Protein AF-A0A9D9M4B7-F1 (afdb_monomer_lite)

Structure (mmCIF, N/CA/C/O backbone):
data_AF-A0A9D9M4B7-F1
#
_entry.id   AF-A0A9D9M4B7-F1
#
loop_
_atom_site.group_PDB
_atom_site.id
_atom_site.type_symbol
_atom_site.label_atom_id
_atom_site.label_alt_id
_atom_site.label_comp_id
_atom_site.label_asym_id
_atom_site.label_entity_id
_atom_site.label_seq_id
_atom_site.pdbx_PDB_ins_code
_atom_site.Cartn_x
_atom_site.Cartn_y
_atom_site.Cartn_z
_atom_site.occupancy
_atom_site.B_iso_or_equiv
_atom_site.auth_seq_id
_atom_site.auth_comp_id
_atom_site.auth_asym_id
_atom_site.auth_atom_id
_atom_site.pdbx_PDB_model_num
ATOM 1 N N . MET A 1 1 ? 80.314 -48.291 1.495 1.00 39.66 1 MET A N 1
ATOM 2 C CA . MET A 1 1 ? 79.570 -47.171 0.878 1.00 39.66 1 MET A CA 1
ATOM 3 C C . MET A 1 1 ? 78.296 -46.961 1.686 1.00 39.66 1 MET A C 1
ATOM 5 O O . MET A 1 1 ? 77.569 -47.923 1.881 1.00 39.66 1 MET A O 1
ATOM 9 N N . LYS A 1 2 ? 78.125 -45.772 2.281 1.00 33.88 2 LYS A N 1
ATOM 10 C CA . LYS A 1 2 ? 77.078 -45.411 3.257 1.00 33.88 2 LYS A CA 1
ATOM 11 C C . LYS A 1 2 ? 76.066 -44.460 2.588 1.00 33.88 2 LYS A C 1
ATOM 13 O O . LYS A 1 2 ? 76.511 -43.494 1.987 1.00 33.88 2 LYS A O 1
ATOM 18 N N . ASN A 1 3 ? 74.765 -44.692 2.761 1.00 32.88 3 ASN A N 1
ATOM 19 C CA . ASN A 1 3 ? 73.650 -43.757 2.494 1.00 32.88 3 ASN A CA 1
ATOM 20 C C . ASN A 1 3 ? 72.768 -43.811 3.761 1.00 32.88 3 ASN A C 1
ATOM 22 O O . ASN A 1 3 ? 72.369 -44.907 4.139 1.00 32.88 3 ASN A O 1
ATOM 26 N N . GLN A 1 4 ? 72.641 -42.788 4.626 1.00 30.91 4 GLN A N 1
ATOM 27 C CA . GLN A 1 4 ? 71.904 -41.511 4.480 1.00 30.91 4 GLN A CA 1
ATOM 28 C C . GLN A 1 4 ? 70.526 -41.760 3.833 1.00 30.91 4 GLN A C 1
ATOM 30 O O . GLN A 1 4 ? 70.471 -42.282 2.731 1.00 30.91 4 GLN A O 1
ATOM 35 N N . TYR A 1 5 ? 69.383 -41.572 4.506 1.00 35.66 5 TYR A N 1
ATOM 36 C CA . TYR A 1 5 ? 68.856 -40.294 4.994 1.00 35.66 5 TYR A CA 1
ATOM 37 C C . TYR A 1 5 ? 68.003 -40.411 6.267 1.00 35.66 5 TYR A C 1
ATOM 39 O O . TYR A 1 5 ? 67.490 -41.464 6.634 1.00 35.66 5 TYR A O 1
ATOM 47 N N . ALA A 1 6 ? 67.925 -39.274 6.952 1.00 32.53 6 ALA A N 1
ATOM 48 C CA . ALA A 1 6 ? 67.627 -39.112 8.357 1.00 32.53 6 ALA A CA 1
ATOM 49 C C . ALA A 1 6 ? 66.143 -38.898 8.690 1.00 32.53 6 ALA A C 1
ATOM 51 O O . ALA A 1 6 ? 65.375 -38.294 7.946 1.00 32.53 6 ALA A O 1
ATOM 52 N N . TRP A 1 7 ? 65.823 -39.325 9.908 1.00 26.72 7 TRP A N 1
ATOM 53 C CA . TRP A 1 7 ? 64.663 -38.972 10.710 1.00 26.72 7 TRP A CA 1
ATOM 54 C C . TRP A 1 7 ? 64.605 -37.470 11.012 1.00 26.72 7 TRP A C 1
ATOM 56 O O . TRP A 1 7 ? 65.607 -36.892 11.437 1.00 26.72 7 TRP A O 1
ATOM 66 N N . ARG A 1 8 ? 63.416 -36.858 10.936 1.00 33.16 8 ARG A N 1
ATOM 67 C CA . ARG A 1 8 ? 63.127 -35.590 11.626 1.00 33.16 8 ARG A CA 1
ATOM 68 C C . ARG A 1 8 ? 61.745 -35.587 12.286 1.00 33.16 8 ARG A C 1
ATOM 70 O O . ARG A 1 8 ? 60.730 -35.301 11.672 1.00 33.16 8 ARG A O 1
ATOM 77 N N . SER A 1 9 ? 61.790 -35.945 13.569 1.00 32.12 9 SER A N 1
ATOM 78 C CA . SER A 1 9 ? 61.127 -35.337 14.731 1.00 32.12 9 SER A CA 1
ATOM 79 C C . SER A 1 9 ? 60.074 -34.245 14.483 1.00 32.12 9 SER A C 1
ATOM 81 O O . SER A 1 9 ? 60.386 -33.140 14.040 1.00 32.12 9 SER A O 1
ATOM 83 N N . ILE A 1 10 ? 58.856 -34.540 14.939 1.00 40.09 10 ILE A N 1
ATOM 84 C CA . ILE A 1 10 ? 57.819 -33.586 15.342 1.00 40.09 10 ILE A CA 1
ATOM 85 C C . ILE A 1 10 ? 58.121 -33.158 16.786 1.00 40.09 10 ILE A C 1
ATOM 87 O O . ILE A 1 10 ? 58.168 -34.034 17.650 1.00 40.09 10 ILE A O 1
ATOM 91 N N . LYS A 1 11 ? 58.288 -31.847 17.044 1.00 32.81 11 LYS A N 1
ATOM 92 C CA . LYS A 1 11 ? 57.875 -31.121 18.276 1.00 32.81 11 LYS A CA 1
ATOM 93 C C . LYS A 1 11 ? 58.422 -29.682 18.330 1.00 32.81 11 LYS A C 1
ATOM 95 O O . LYS A 1 11 ? 59.614 -29.473 18.143 1.00 32.81 11 LYS A O 1
ATOM 100 N N . GLY A 1 12 ? 57.554 -28.749 18.739 1.00 27.98 12 GLY A N 1
ATOM 101 C CA . GLY A 1 12 ? 57.919 -27.523 19.471 1.00 27.98 12 GLY A CA 1
ATOM 102 C C . GLY A 1 12 ? 57.759 -26.216 18.685 1.00 27.98 12 GLY A C 1
ATOM 103 O O . GLY A 1 12 ? 58.616 -25.872 17.889 1.00 27.98 12 GLY A O 1
ATOM 104 N N . LEU A 1 13 ? 56.608 -25.545 18.783 1.00 31.91 13 LEU A N 1
ATOM 105 C CA . LEU A 1 13 ? 56.379 -24.364 19.639 1.00 31.91 13 LEU A CA 1
ATOM 106 C C . LEU A 1 13 ? 57.280 -23.156 19.313 1.00 31.91 13 LEU A C 1
ATOM 108 O O . LEU A 1 13 ? 58.396 -23.075 19.804 1.00 31.91 13 LEU A O 1
ATOM 112 N N . HIS A 1 14 ? 56.731 -22.153 18.623 1.00 31.72 14 HIS A N 1
ATOM 113 C CA . HIS A 1 14 ? 56.989 -20.745 18.936 1.00 31.72 14 HIS A CA 1
ATOM 114 C C . HIS A 1 14 ? 55.717 -19.926 18.711 1.00 31.72 14 HIS A C 1
ATOM 116 O O . HIS A 1 14 ? 54.915 -20.180 17.819 1.00 31.72 14 HIS A O 1
ATOM 122 N N . ARG A 1 15 ? 55.519 -19.002 19.641 1.00 36.31 15 ARG A N 1
ATOM 123 C CA . ARG A 1 15 ? 54.335 -18.197 19.903 1.00 36.31 15 ARG A CA 1
ATOM 124 C C . ARG A 1 15 ? 54.068 -17.202 18.774 1.00 36.31 15 ARG A C 1
ATOM 126 O O . ARG A 1 15 ? 54.973 -16.455 18.426 1.00 36.31 15 ARG A O 1
ATOM 133 N N . VAL A 1 16 ? 52.807 -17.077 18.362 1.00 31.05 16 VAL A N 1
ATOM 134 C CA . VAL A 1 16 ? 52.219 -15.773 18.016 1.00 31.05 16 VAL A CA 1
ATOM 135 C C . VAL A 1 16 ? 50.853 -15.703 18.695 1.00 31.05 16 VAL A C 1
ATOM 137 O O . VAL A 1 16 ? 49.858 -16.246 18.228 1.00 31.05 16 VAL A O 1
ATOM 140 N N . ILE A 1 17 ? 50.852 -15.090 19.875 1.00 32.03 17 ILE A N 1
ATOM 141 C CA . ILE A 1 17 ? 49.670 -14.470 20.475 1.00 32.03 17 ILE A CA 1
ATOM 142 C C . ILE A 1 17 ? 49.498 -13.112 19.775 1.00 32.03 17 ILE A C 1
ATOM 144 O O . ILE A 1 17 ? 50.501 -12.494 19.430 1.00 32.03 17 ILE A O 1
ATOM 148 N N . LEU A 1 18 ? 48.243 -12.661 19.652 1.00 27.56 18 LEU A N 1
ATOM 149 C CA . LEU A 1 18 ? 47.750 -11.394 19.080 1.00 27.56 18 LEU A CA 1
ATOM 150 C C . LEU A 1 18 ? 47.480 -11.405 17.575 1.00 27.56 18 LEU A C 1
ATOM 152 O O . LEU A 1 18 ? 48.301 -10.980 16.771 1.00 27.56 18 LEU A O 1
ATOM 156 N N . SER A 1 19 ? 46.255 -11.797 17.225 1.00 29.61 19 SER A N 1
ATOM 157 C CA . SER A 1 19 ? 45.359 -10.989 16.382 1.00 29.61 19 SER A CA 1
ATOM 158 C C . SER A 1 19 ? 43.949 -11.588 16.430 1.00 29.61 19 SER A C 1
ATOM 160 O O . SER A 1 19 ? 43.406 -12.048 15.433 1.00 29.61 19 SER A O 1
ATOM 162 N N . LEU A 1 20 ? 43.335 -11.563 17.620 1.00 28.39 20 LEU A N 1
ATOM 163 C CA . LEU A 1 20 ? 41.889 -11.355 17.709 1.00 28.39 20 LEU A CA 1
ATOM 164 C C . LEU A 1 20 ? 41.671 -9.929 17.199 1.00 28.39 20 LEU A C 1
ATOM 166 O O . LEU A 1 20 ? 41.625 -8.976 17.975 1.00 28.39 20 LEU A O 1
ATOM 170 N N . ILE A 1 21 ? 41.663 -9.762 15.875 1.00 31.91 21 ILE A N 1
ATOM 171 C CA . ILE A 1 21 ? 41.103 -8.556 15.293 1.00 31.91 21 ILE A CA 1
ATOM 172 C C . ILE A 1 21 ? 39.636 -8.638 15.677 1.00 31.91 21 ILE A C 1
ATOM 174 O O . ILE A 1 21 ? 38.875 -9.460 15.170 1.00 31.91 21 ILE A O 1
ATOM 178 N N . VAL A 1 22 ? 39.286 -7.806 16.649 1.00 36.22 22 VAL A N 1
ATOM 179 C CA . VAL A 1 22 ? 37.960 -7.243 16.803 1.00 36.22 22 VAL A CA 1
ATOM 180 C C . VAL A 1 22 ? 37.599 -6.657 15.438 1.00 36.22 22 VAL A C 1
ATOM 182 O O . VAL A 1 22 ? 37.832 -5.489 15.166 1.00 36.22 22 VAL A O 1
ATOM 185 N N . ILE A 1 23 ? 37.063 -7.487 14.547 1.00 32.34 23 ILE A N 1
ATOM 186 C CA . ILE A 1 23 ? 36.152 -7.026 13.509 1.00 32.34 23 ILE A CA 1
ATOM 187 C C . ILE A 1 23 ? 34.766 -7.133 14.146 1.00 32.34 23 ILE A C 1
ATOM 189 O O . ILE A 1 23 ? 33.876 -7.823 13.667 1.00 32.34 23 ILE A O 1
ATOM 193 N N . ALA A 1 24 ? 34.582 -6.417 15.262 1.00 36.97 24 ALA A N 1
ATOM 194 C CA . ALA A 1 24 ? 33.371 -5.630 15.377 1.00 36.97 24 ALA A CA 1
ATOM 195 C C . ALA A 1 24 ? 33.505 -4.625 14.235 1.00 36.97 24 ALA A C 1
ATOM 197 O O . ALA A 1 24 ? 34.163 -3.594 14.369 1.00 36.97 24 ALA A O 1
ATOM 198 N N . SER A 1 25 ? 33.046 -5.040 13.054 1.00 37.66 25 SER A N 1
ATOM 199 C CA . SER A 1 25 ? 32.952 -4.185 11.889 1.00 37.66 25 SER A CA 1
ATOM 200 C C . SER A 1 25 ? 32.289 -2.911 12.371 1.00 37.66 25 SER A C 1
ATOM 202 O O . SER A 1 25 ? 31.154 -2.946 12.847 1.00 37.66 25 SER A O 1
ATOM 204 N N . ILE A 1 26 ? 33.041 -1.817 12.308 1.00 41.59 26 ILE A N 1
ATOM 205 C CA . ILE A 1 26 ? 32.514 -0.468 12.383 1.00 41.59 26 ILE A CA 1
ATOM 206 C C . ILE A 1 26 ? 31.525 -0.414 11.228 1.00 41.59 26 ILE A C 1
ATOM 208 O O . ILE A 1 26 ? 31.917 -0.188 10.086 1.00 41.59 26 ILE A O 1
ATOM 212 N N . LEU A 1 27 ? 30.266 -0.754 11.500 1.00 39.03 27 LEU A N 1
ATOM 213 C CA . LEU A 1 27 ? 29.197 -0.436 10.587 1.00 39.03 27 LEU A CA 1
ATOM 214 C C . LEU A 1 27 ? 29.181 1.091 10.579 1.00 39.03 27 LEU A C 1
ATOM 216 O O . LEU A 1 27 ? 29.015 1.705 11.637 1.00 39.03 27 LEU A O 1
ATOM 220 N N . PRO A 1 28 ? 29.470 1.724 9.440 1.00 37.38 28 PRO A N 1
ATOM 221 C CA . PRO A 1 28 ? 29.333 3.162 9.350 1.00 37.38 28 PRO A CA 1
ATOM 222 C C . PRO A 1 28 ? 27.884 3.532 9.680 1.00 37.38 28 PRO A C 1
ATOM 224 O O . PRO A 1 28 ? 26.965 2.765 9.410 1.00 37.38 28 PRO A O 1
ATOM 227 N N . SER A 1 29 ? 27.666 4.708 10.259 1.00 36.22 29 SER A N 1
ATOM 228 C CA . SER A 1 29 ? 26.346 5.181 10.706 1.00 36.22 29 SER A CA 1
ATOM 229 C C . SER A 1 29 ? 25.284 5.270 9.597 1.00 36.22 29 SER A C 1
ATOM 231 O O . SER A 1 29 ? 24.124 5.517 9.894 1.00 36.22 29 SER A O 1
ATOM 233 N N . TRP A 1 30 ? 25.674 5.076 8.333 1.00 38.31 30 TRP A N 1
ATOM 234 C CA . TRP A 1 30 ? 24.783 4.943 7.182 1.00 38.31 30 TRP A CA 1
ATOM 235 C C . TRP A 1 30 ? 24.323 3.508 6.907 1.00 38.31 30 TRP A C 1
ATOM 237 O O . TRP A 1 30 ? 23.502 3.318 6.015 1.00 38.31 30 TRP A O 1
ATOM 247 N N . ALA A 1 31 ? 24.777 2.498 7.665 1.00 36.88 31 ALA A N 1
ATOM 248 C CA . ALA A 1 31 ? 24.143 1.172 7.751 1.00 36.88 31 ALA A CA 1
ATOM 249 C C . ALA A 1 31 ? 22.798 1.281 8.503 1.00 36.88 31 ALA A C 1
ATOM 251 O O . ALA A 1 31 ? 22.497 0.537 9.436 1.00 36.88 31 ALA A O 1
ATOM 252 N N . GLN A 1 32 ? 22.050 2.310 8.118 1.00 40.88 32 GLN A N 1
ATOM 253 C CA . GLN A 1 32 ? 20.790 2.785 8.617 1.00 40.88 32 GLN A CA 1
ATOM 254 C C . GLN A 1 32 ? 19.793 1.667 8.363 1.00 40.88 32 GLN A C 1
ATOM 256 O O . GLN A 1 32 ? 19.466 1.371 7.218 1.00 40.88 32 GLN A O 1
ATOM 261 N N . THR A 1 33 ? 19.460 0.985 9.459 1.00 45.97 33 THR A N 1
ATOM 262 C CA . THR A 1 33 ? 18.301 0.114 9.670 1.00 45.97 33 THR A CA 1
ATOM 263 C C . THR A 1 33 ? 17.479 -0.101 8.406 1.00 45.97 33 THR A C 1
ATOM 265 O O . THR A 1 33 ? 16.608 0.707 8.089 1.00 45.97 33 THR A O 1
ATOM 268 N N . SER A 1 34 ? 17.764 -1.182 7.678 1.00 62.12 34 SER A N 1
ATOM 269 C CA . SER A 1 34 ? 16.888 -1.631 6.602 1.00 62.12 34 SER A CA 1
ATOM 270 C C . SER A 1 34 ? 15.489 -1.800 7.186 1.00 62.12 34 SER A C 1
ATOM 272 O O . SER A 1 34 ? 15.305 -2.588 8.118 1.00 62.12 34 SER A O 1
ATOM 274 N N . LEU A 1 35 ? 14.530 -1.024 6.682 1.00 72.31 35 LEU A N 1
ATOM 275 C CA . LEU A 1 35 ? 13.125 -1.172 7.029 1.00 72.31 35 LEU A CA 1
ATOM 276 C C . LEU A 1 35 ? 12.736 -2.652 6.853 1.00 72.31 35 LEU A C 1
ATOM 278 O O . LEU A 1 35 ? 13.138 -3.288 5.883 1.00 72.31 35 LEU A O 1
ATOM 282 N N . ASN A 1 36 ? 12.017 -3.221 7.817 1.00 82.12 36 ASN A N 1
ATOM 283 C CA . ASN A 1 36 ? 11.643 -4.637 7.823 1.00 82.12 36 ASN A CA 1
ATOM 284 C C . ASN A 1 36 ? 10.128 -4.764 7.635 1.00 82.12 36 ASN A C 1
ATOM 286 O O . ASN A 1 36 ? 9.372 -4.105 8.352 1.00 82.12 36 ASN A O 1
ATOM 290 N N . GLU A 1 37 ? 9.674 -5.627 6.720 1.00 85.25 37 GLU A N 1
ATOM 291 C CA . GLU A 1 37 ? 8.244 -5.868 6.467 1.00 85.25 37 GLU A CA 1
ATOM 292 C C . GLU A 1 37 ? 7.466 -6.240 7.735 1.00 85.25 37 GLU A C 1
ATOM 294 O O . GLU A 1 37 ? 6.344 -5.777 7.927 1.00 85.25 37 GLU A O 1
ATOM 299 N N . GLN A 1 38 ? 8.071 -6.993 8.658 1.00 86.25 38 GLN A N 1
ATOM 300 C CA . GLN A 1 38 ? 7.435 -7.337 9.930 1.00 86.25 38 GLN A CA 1
ATOM 301 C C . GLN A 1 38 ? 7.239 -6.112 10.834 1.00 86.25 38 GLN A C 1
ATOM 303 O O . GLN A 1 38 ? 6.235 -6.016 11.542 1.00 86.25 38 GLN A O 1
ATOM 308 N N . GLU A 1 39 ? 8.179 -5.166 10.837 1.00 88.56 39 GLU A N 1
ATOM 309 C CA . GLU A 1 39 ? 8.022 -3.921 11.595 1.00 88.56 39 GLU A CA 1
ATOM 310 C C . GLU A 1 39 ? 6.962 -3.019 10.968 1.00 88.56 39 GLU A C 1
ATOM 312 O O . GLU A 1 39 ? 6.143 -2.445 11.687 1.00 88.56 39 GLU A O 1
ATOM 317 N N . VAL A 1 40 ? 6.949 -2.932 9.637 1.00 94.75 40 VAL A N 1
ATOM 318 C CA . VAL A 1 40 ? 5.923 -2.218 8.867 1.00 94.75 40 VAL A CA 1
ATOM 319 C C . VAL A 1 40 ? 4.542 -2.799 9.169 1.00 94.75 40 VAL A C 1
ATOM 321 O O . VAL A 1 40 ? 3.641 -2.049 9.549 1.00 94.75 40 VAL A O 1
ATOM 324 N N . TYR A 1 41 ? 4.390 -4.125 9.115 1.00 95.50 41 TYR A N 1
ATOM 325 C CA . TYR A 1 41 ? 3.167 -4.826 9.509 1.00 95.50 41 TYR A CA 1
ATOM 326 C C . TYR A 1 41 ? 2.741 -4.469 10.937 1.00 95.50 41 TYR A C 1
ATOM 328 O O . TYR A 1 41 ? 1.604 -4.056 11.167 1.00 95.50 41 TYR A O 1
ATOM 336 N N . ASN A 1 42 ? 3.657 -4.580 11.905 1.00 95.25 42 ASN A N 1
ATOM 337 C CA . ASN A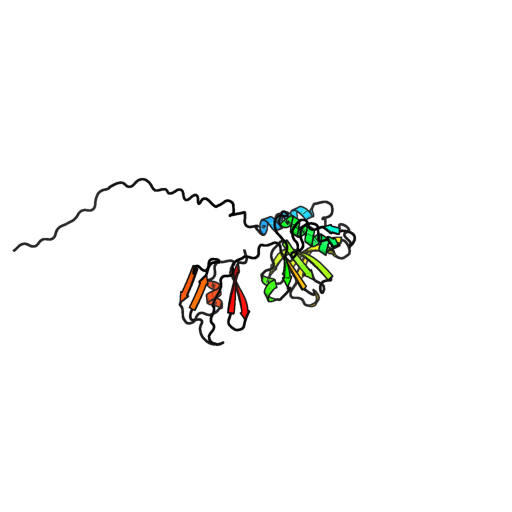 1 42 ? 3.355 -4.305 13.310 1.00 95.25 42 ASN A CA 1
ATOM 338 C C . ASN A 1 42 ? 2.874 -2.861 13.516 1.00 95.25 42 ASN A C 1
ATOM 340 O O . ASN A 1 42 ? 1.928 -2.635 14.275 1.00 95.25 42 ASN A O 1
ATOM 344 N N . ARG A 1 43 ? 3.482 -1.888 12.821 1.00 96.69 43 ARG A N 1
ATOM 345 C CA . ARG A 1 43 ? 3.017 -0.494 12.826 1.00 96.69 43 ARG A CA 1
ATOM 346 C C . ARG A 1 43 ? 1.606 -0.411 12.255 1.00 96.69 43 ARG A C 1
ATOM 348 O O . ARG A 1 43 ? 0.712 0.044 12.963 1.00 96.69 43 ARG A O 1
ATOM 355 N N . LEU A 1 44 ? 1.368 -0.921 11.048 1.00 98.06 44 LEU A N 1
ATOM 356 C CA . LEU A 1 44 ? 0.047 -0.894 10.407 1.00 98.06 44 LEU A CA 1
ATOM 357 C C . LEU A 1 44 ? -1.049 -1.493 11.299 1.00 98.06 44 LEU A C 1
ATOM 359 O O . LEU A 1 44 ? -2.077 -0.856 11.525 1.00 98.06 44 LEU A O 1
ATOM 363 N N . ILE A 1 45 ? -0.818 -2.676 11.872 1.00 97.69 45 ILE A N 1
ATOM 364 C CA . ILE A 1 45 ? -1.801 -3.341 12.736 1.00 97.69 45 ILE A CA 1
ATOM 365 C C . ILE A 1 45 ? -2.016 -2.594 14.053 1.00 97.69 45 ILE A C 1
ATOM 367 O O . ILE A 1 45 ? -3.142 -2.569 14.551 1.00 97.69 45 ILE A O 1
ATOM 371 N N . SER A 1 46 ? -1.001 -1.914 14.596 1.00 97.25 46 SER A N 1
ATOM 372 C CA . SER A 1 46 ? -1.180 -1.073 15.790 1.00 97.25 46 SER A CA 1
ATOM 373 C C . SER A 1 46 ? -2.156 0.091 15.566 1.00 97.25 46 SER A C 1
ATOM 375 O O . SER A 1 46 ? -2.762 0.586 16.518 1.00 97.25 46 SER A O 1
ATOM 377 N N . ARG A 1 47 ? -2.370 0.499 14.306 1.00 96.19 47 ARG A N 1
ATOM 378 C CA . ARG A 1 47 ? -3.358 1.521 13.946 1.00 96.19 47 ARG A CA 1
ATOM 379 C C . ARG A 1 47 ? -4.794 1.024 14.024 1.00 96.19 47 ARG A C 1
ATOM 381 O O . ARG A 1 47 ? -5.683 1.827 14.272 1.00 96.19 47 ARG A O 1
ATOM 388 N N . LYS A 1 48 ? -5.035 -0.284 13.907 1.00 95.69 48 LYS A N 1
ATOM 389 C CA . LYS A 1 48 ? -6.384 -0.878 13.933 1.00 95.69 48 LYS A CA 1
ATOM 390 C C . LYS A 1 48 ? -7.171 -0.554 15.209 1.00 95.69 48 LYS A C 1
ATOM 392 O O . LYS A 1 48 ? -8.398 -0.590 15.198 1.00 95.69 48 LYS A O 1
ATOM 397 N N . THR A 1 49 ? -6.479 -0.253 16.309 1.00 95.00 49 THR A N 1
ATOM 398 C CA . THR A 1 49 ? -7.082 0.107 17.602 1.00 95.00 49 THR A CA 1
ATOM 399 C C . THR A 1 49 ? -7.051 1.607 17.899 1.00 95.00 49 THR A C 1
ATOM 401 O O . THR A 1 49 ? -7.472 2.012 18.979 1.00 95.00 49 THR A O 1
ATOM 404 N N . GLN A 1 50 ? -6.527 2.432 16.992 1.00 97.19 50 GLN A N 1
ATOM 405 C CA . GLN A 1 50 ? -6.491 3.882 17.165 1.00 97.19 50 GLN A CA 1
ATOM 406 C C . GLN A 1 50 ? -7.831 4.497 16.756 1.00 97.19 50 GLN A C 1
ATOM 408 O O . GLN A 1 50 ? -8.467 4.066 15.792 1.00 97.19 50 GLN A O 1
ATOM 413 N N . GLU A 1 51 ? -8.259 5.519 17.495 1.00 95.94 51 GLU A N 1
ATOM 414 C CA . GLU A 1 51 ? -9.439 6.306 17.142 1.00 95.94 51 GLU A CA 1
ATOM 415 C C . GLU A 1 51 ? -9.294 6.865 15.719 1.00 95.94 51 GLU A C 1
ATOM 417 O O . GLU A 1 51 ? -8.220 7.319 15.326 1.00 95.94 51 GLU A O 1
ATOM 422 N N . GLY A 1 52 ? -10.363 6.778 14.927 1.00 95.44 52 GLY A N 1
ATOM 423 C CA . GLY A 1 52 ? -10.341 7.144 13.508 1.00 95.44 52 GLY A CA 1
ATOM 424 C C . GLY A 1 52 ? -9.987 5.994 12.556 1.00 95.44 52 GLY A C 1
ATOM 425 O O . GLY A 1 52 ? -10.279 6.089 11.369 1.00 95.44 52 GLY A O 1
ATOM 426 N N . TYR A 1 53 ? -9.412 4.894 13.055 1.00 97.94 53 TYR A N 1
ATOM 427 C CA . TYR A 1 53 ? -8.904 3.781 12.236 1.00 97.94 53 TYR A CA 1
ATOM 428 C C . TYR A 1 53 ? -9.544 2.431 12.557 1.00 97.94 53 TYR A C 1
ATOM 430 O O . TYR A 1 53 ? -9.221 1.428 11.920 1.00 97.94 53 TYR A O 1
ATOM 438 N N . THR A 1 54 ? -10.445 2.370 13.534 1.00 98.25 54 THR A N 1
ATOM 439 C CA . THR A 1 54 ? -11.141 1.126 13.871 1.00 98.25 54 THR A CA 1
ATOM 440 C C . THR A 1 54 ? -12.096 0.716 12.749 1.00 98.25 54 THR A C 1
ATOM 442 O O . THR A 1 54 ? -12.630 1.558 12.022 1.00 98.25 54 THR A O 1
ATOM 445 N N . GLU A 1 55 ? -12.320 -0.593 12.611 1.00 98.44 55 GLU A N 1
ATOM 446 C CA . GLU A 1 55 ? -13.282 -1.158 11.656 1.00 98.44 55 GLU A CA 1
ATOM 447 C C . GLU A 1 55 ? -14.641 -0.447 11.740 1.00 98.44 55 GLU A C 1
ATOM 449 O O . GLU A 1 55 ? -15.211 -0.286 12.821 1.00 98.44 55 GLU A O 1
ATOM 454 N N . GLY A 1 56 ? -15.174 -0.042 10.589 1.00 98.19 56 GLY A N 1
ATOM 455 C CA . GLY A 1 56 ? -16.474 0.610 10.487 1.00 98.19 56 GLY A CA 1
ATOM 456 C C . GLY A 1 56 ? -16.484 2.100 10.829 1.00 98.19 56 GLY A C 1
ATOM 457 O O . GLY A 1 56 ? -17.556 2.707 10.739 1.00 98.19 56 GLY A O 1
ATOM 458 N N . THR A 1 57 ? -15.338 2.702 11.173 1.00 98.50 57 THR A N 1
ATOM 459 C CA . THR A 1 57 ? -15.234 4.157 11.358 1.00 98.50 57 THR A CA 1
ATOM 460 C C . THR A 1 57 ? -15.703 4.875 10.090 1.00 98.50 57 THR A C 1
ATOM 462 O O . THR A 1 57 ? -15.212 4.532 9.011 1.00 98.50 57 THR A O 1
ATOM 465 N N . PRO A 1 58 ? -16.634 5.847 10.177 1.00 98.44 58 PRO A N 1
ATOM 466 C CA . PRO A 1 58 ? -17.041 6.646 9.028 1.00 98.44 58 PRO A CA 1
ATOM 467 C C . PRO A 1 58 ? -15.838 7.340 8.392 1.00 98.44 58 PRO A C 1
ATOM 469 O O . PRO A 1 58 ? -15.069 8.000 9.081 1.00 98.44 58 PRO A O 1
ATOM 472 N N . TRP A 1 59 ? -15.685 7.185 7.082 1.00 98.25 59 TRP A N 1
ATOM 473 C CA . TRP A 1 59 ? -14.583 7.765 6.330 1.00 98.25 59 TRP A CA 1
ATOM 474 C C . TRP A 1 59 ? -15.041 8.056 4.909 1.00 98.25 59 TRP A C 1
ATOM 476 O O . TRP A 1 59 ? -15.344 7.142 4.147 1.00 98.25 59 TRP A O 1
ATOM 486 N N . ASP A 1 60 ? -15.075 9.328 4.543 1.00 97.06 60 ASP A N 1
ATOM 487 C CA . ASP A 1 60 ? -15.553 9.808 3.248 1.00 97.06 60 ASP A CA 1
ATOM 488 C C . ASP A 1 60 ? -14.511 10.701 2.555 1.00 97.06 60 ASP A C 1
ATOM 490 O O . ASP A 1 60 ? -13.390 10.883 3.032 1.00 97.06 60 ASP A O 1
ATOM 494 N N . ASN A 1 61 ? -14.879 11.300 1.423 1.00 97.69 61 ASN A N 1
ATOM 495 C CA . ASN A 1 61 ? -13.990 12.185 0.666 1.00 97.69 61 ASN A CA 1
ATOM 496 C C . ASN A 1 61 ? -13.619 13.491 1.396 1.00 97.69 61 ASN A C 1
ATOM 498 O O . ASN A 1 61 ? -12.696 14.170 0.952 1.00 97.69 61 ASN A O 1
ATOM 502 N N . SER A 1 62 ? -14.304 13.857 2.488 1.00 97.19 62 SER A N 1
ATOM 503 C CA . SER A 1 62 ? -13.949 15.034 3.295 1.00 97.19 62 SER A CA 1
ATOM 504 C C . SER A 1 62 ? -12.758 14.781 4.224 1.00 97.19 62 SER A C 1
ATOM 506 O O . SER A 1 62 ? -12.158 15.728 4.733 1.00 97.19 62 SER A O 1
ATOM 508 N N . HIS A 1 63 ? -12.373 13.515 4.404 1.00 97.75 63 HIS A N 1
ATOM 509 C CA . HIS A 1 63 ? -11.180 13.133 5.145 1.00 97.75 63 HIS A CA 1
ATOM 510 C C . HIS A 1 63 ? -9.952 13.399 4.277 1.00 97.75 63 HIS A C 1
ATOM 512 O O . HIS A 1 63 ? -9.638 12.633 3.361 1.00 97.75 63 HIS A O 1
ATOM 518 N N . LEU A 1 64 ? -9.291 14.524 4.545 1.00 98.06 64 LEU A N 1
ATOM 519 C CA . LEU A 1 64 ? -8.122 14.981 3.806 1.00 98.06 64 LEU A CA 1
ATOM 520 C C . LEU A 1 64 ? -6.836 14.628 4.547 1.00 98.06 64 LEU A C 1
ATOM 522 O O . LEU A 1 64 ? -6.725 14.825 5.757 1.00 98.06 64 LEU A O 1
ATOM 526 N N . TYR A 1 65 ? -5.837 14.188 3.792 1.00 98.38 65 TYR A N 1
ATOM 527 C CA . TYR A 1 65 ? -4.484 13.980 4.276 1.00 98.38 65 TYR A CA 1
ATOM 528 C C . TYR A 1 65 ? -3.490 14.773 3.445 1.00 98.38 65 TYR A C 1
ATOM 530 O O . TYR A 1 65 ? -3.516 14.725 2.217 1.00 98.38 65 TYR A O 1
ATOM 538 N N . LYS A 1 66 ? -2.597 15.488 4.123 1.00 98.56 66 LYS A N 1
ATOM 539 C CA . LYS A 1 66 ? -1.531 16.265 3.500 1.00 98.56 66 LYS A CA 1
ATOM 540 C C . LYS A 1 66 ? -0.209 15.531 3.696 1.00 98.56 66 LYS A C 1
ATOM 542 O O . LYS A 1 66 ? 0.127 15.224 4.838 1.00 98.56 66 LYS A O 1
ATOM 547 N N . ASN A 1 67 ? 0.514 15.272 2.607 1.00 97.81 67 ASN A N 1
ATOM 548 C CA . ASN A 1 67 ? 1.750 14.491 2.647 1.00 97.81 67 ASN A CA 1
ATOM 549 C C . ASN A 1 67 ? 2.787 15.112 3.595 1.00 97.81 67 ASN A C 1
ATOM 551 O O . ASN A 1 67 ? 3.001 16.329 3.571 1.00 97.81 67 ASN A O 1
ATOM 555 N N . LYS A 1 68 ? 3.458 14.294 4.405 1.00 97.69 68 LYS A N 1
ATOM 556 C CA . LYS A 1 68 ? 4.556 14.726 5.292 1.00 97.69 68 LYS A CA 1
ATOM 557 C C . LYS A 1 68 ? 5.918 14.277 4.779 1.00 97.69 68 LYS A C 1
ATOM 559 O O . LYS A 1 68 ? 6.930 14.818 5.216 1.00 97.69 68 LYS A O 1
ATOM 564 N N . VAL A 1 69 ? 5.941 13.359 3.816 1.00 91.06 69 VAL A N 1
ATOM 565 C CA . VAL A 1 69 ? 7.136 12.974 3.054 1.00 91.06 69 VAL A CA 1
ATOM 566 C C . VAL A 1 69 ? 6.967 13.342 1.581 1.00 91.06 69 VAL A C 1
ATOM 568 O O . VAL A 1 69 ? 5.867 13.660 1.125 1.00 91.06 69 VAL A O 1
ATOM 571 N N . THR A 1 70 ? 8.058 13.323 0.814 1.00 88.50 70 THR A N 1
ATOM 572 C CA . THR A 1 70 ? 7.971 13.468 -0.645 1.00 88.50 70 THR A CA 1
ATOM 573 C C . THR A 1 70 ? 7.101 12.352 -1.221 1.00 88.50 70 THR A C 1
ATOM 575 O O . THR A 1 70 ? 7.339 11.181 -0.928 1.00 88.50 70 THR A O 1
ATOM 578 N N . PHE A 1 71 ? 6.120 12.714 -2.044 1.00 91.44 71 PHE A N 1
ATOM 579 C CA . PHE A 1 71 ? 5.196 11.781 -2.681 1.00 91.44 71 PHE A CA 1
ATOM 580 C C . PHE A 1 71 ? 5.278 11.952 -4.196 1.00 91.44 71 PHE A C 1
ATOM 582 O O . PHE A 1 71 ? 4.893 12.990 -4.722 1.00 91.44 71 PHE A O 1
ATOM 589 N N . ASP A 1 72 ? 5.825 10.957 -4.882 1.00 88.88 72 ASP A N 1
ATOM 590 C CA . ASP A 1 72 ? 6.031 10.932 -6.333 1.00 88.88 72 ASP A CA 1
ATOM 591 C C . ASP A 1 72 ? 6.735 12.192 -6.872 1.00 88.88 72 ASP A C 1
ATOM 593 O O . ASP A 1 72 ? 6.296 12.868 -7.797 1.00 88.88 72 ASP A O 1
ATOM 597 N N . GLY A 1 73 ? 7.821 12.583 -6.198 1.00 84.75 73 GLY A N 1
ATOM 598 C CA . GLY A 1 73 ? 8.574 13.801 -6.513 1.00 84.75 73 GLY A CA 1
ATOM 599 C C . GLY A 1 73 ? 7.926 15.106 -6.032 1.00 84.75 73 GLY A C 1
ATOM 600 O O . GLY A 1 73 ? 8.591 16.143 -6.040 1.00 84.75 73 GLY A O 1
ATOM 601 N N . ILE A 1 74 ? 6.681 15.079 -5.544 1.00 79.62 74 ILE A N 1
ATOM 602 C CA . ILE A 1 74 ? 6.023 16.245 -4.946 1.00 79.62 74 ILE A CA 1
ATOM 603 C C . ILE A 1 74 ? 6.543 16.434 -3.513 1.00 79.62 74 ILE A C 1
ATOM 605 O O . ILE A 1 74 ? 6.428 15.511 -2.700 1.00 79.62 74 ILE A O 1
ATOM 609 N N . PRO A 1 75 ? 7.099 17.608 -3.157 1.00 86.06 75 PRO A N 1
ATOM 610 C CA . PRO A 1 75 ? 7.654 17.831 -1.825 1.00 86.06 75 PRO A CA 1
ATOM 611 C C . PRO A 1 75 ? 6.629 17.659 -0.695 1.00 86.06 75 PRO A C 1
ATOM 613 O O . PRO A 1 75 ? 5.427 17.878 -0.877 1.00 86.06 75 PRO A O 1
ATOM 616 N N . ALA A 1 76 ? 7.122 17.317 0.498 1.00 90.56 76 ALA A N 1
ATOM 617 C CA . ALA A 1 76 ? 6.329 17.276 1.725 1.00 90.56 76 ALA A CA 1
ATOM 618 C C . ALA A 1 76 ? 5.521 18.571 1.914 1.00 90.56 76 ALA A C 1
ATOM 620 O O . ALA A 1 76 ? 6.059 19.678 1.834 1.00 90.56 76 ALA A O 1
ATOM 621 N N . GLY A 1 77 ? 4.223 18.439 2.172 1.00 94.75 77 GLY A N 1
ATOM 622 C CA . GLY A 1 77 ? 3.315 19.555 2.389 1.00 94.75 77 GLY A CA 1
ATOM 623 C C . GLY A 1 77 ? 2.781 20.231 1.119 1.00 94.75 77 GLY A C 1
ATOM 624 O O . GLY A 1 77 ? 2.173 21.301 1.233 1.00 94.75 77 GLY A O 1
ATOM 625 N N . TYR A 1 78 ? 2.967 19.643 -0.063 1.00 93.81 78 TYR A N 1
ATOM 626 C CA . TYR A 1 78 ? 2.470 20.188 -1.337 1.00 93.81 78 TYR A CA 1
ATOM 627 C C . TYR A 1 78 ? 1.453 19.288 -2.043 1.00 93.81 78 TYR A C 1
ATOM 629 O O . TYR A 1 78 ? 0.926 19.670 -3.086 1.00 93.81 78 TYR A O 1
ATOM 637 N N . TYR A 1 79 ? 1.128 18.135 -1.461 1.00 96.25 79 TYR A N 1
ATOM 638 C CA . TYR A 1 79 ? 0.156 17.199 -1.998 1.00 96.25 79 TYR A CA 1
ATOM 639 C C . TYR A 1 79 ? -0.902 16.840 -0.952 1.00 96.25 79 TYR A C 1
ATOM 641 O O . TYR A 1 79 ? -0.585 16.551 0.203 1.00 96.25 79 TYR A O 1
ATOM 649 N N . THR A 1 80 ? -2.170 16.865 -1.363 1.00 98.06 80 THR A N 1
ATOM 650 C CA . THR A 1 80 ? -3.309 16.537 -0.500 1.00 98.06 80 THR A CA 1
ATOM 651 C C . THR A 1 80 ? -4.151 15.457 -1.161 1.00 98.06 80 THR A C 1
ATOM 653 O O . THR A 1 80 ? -4.688 15.669 -2.247 1.00 98.06 80 THR A O 1
ATOM 656 N N . GLY A 1 81 ? -4.293 14.321 -0.484 1.00 96.56 81 GLY A N 1
ATOM 657 C CA . GLY A 1 81 ? -5.211 13.246 -0.841 1.00 96.56 81 GLY A CA 1
ATOM 658 C C . GLY A 1 81 ? -6.514 13.329 -0.049 1.00 96.56 81 GLY A C 1
ATOM 659 O O . GLY A 1 81 ? -6.519 13.792 1.088 1.00 96.56 81 GLY A O 1
ATOM 660 N N . GLY A 1 82 ? -7.617 12.859 -0.628 1.00 97.81 82 GLY A N 1
ATOM 661 C CA . GLY A 1 82 ? -8.909 12.721 0.055 1.00 97.81 82 GLY A CA 1
ATOM 662 C C . GLY A 1 82 ? -9.394 11.271 0.083 1.00 97.81 82 GLY A C 1
ATOM 663 O O . GLY A 1 82 ? -8.954 10.450 -0.728 1.00 97.81 82 GLY A O 1
ATOM 664 N N . GLY A 1 83 ? -10.297 10.945 1.009 1.00 98.31 83 GLY A N 1
ATOM 665 C CA . GLY A 1 83 ? -10.975 9.647 1.056 1.00 98.31 83 GLY A CA 1
ATOM 666 C C . GLY A 1 83 ? -10.008 8.466 1.154 1.00 98.31 83 GLY A C 1
ATOM 667 O O . GLY A 1 83 ? -9.107 8.462 1.994 1.00 98.31 83 GLY A O 1
ATOM 668 N N . CYS A 1 84 ? -10.190 7.464 0.289 1.00 98.38 84 CYS A N 1
ATOM 669 C CA . CYS A 1 84 ? -9.358 6.256 0.256 1.00 98.38 84 CYS A CA 1
ATOM 670 C C . CYS A 1 84 ? -7.887 6.559 -0.059 1.00 98.38 84 CYS A C 1
ATOM 672 O O . CYS A 1 84 ? -6.990 5.933 0.499 1.00 98.38 84 CYS A O 1
ATOM 674 N N . PHE A 1 85 ? -7.628 7.547 -0.918 1.00 98.31 85 PHE A N 1
ATOM 675 C CA . PHE A 1 85 ? -6.272 7.921 -1.300 1.00 98.31 85 PHE A CA 1
ATOM 676 C C . PHE A 1 85 ? -5.555 8.655 -0.158 1.00 98.31 85 PHE A C 1
ATOM 678 O O . PHE A 1 85 ? -4.410 8.339 0.152 1.00 98.31 85 PHE A O 1
ATOM 685 N N . GLY A 1 86 ? -6.254 9.557 0.541 1.00 98.38 86 GLY A N 1
ATOM 686 C CA . GLY A 1 86 ? -5.732 10.196 1.754 1.00 98.38 86 GLY A CA 1
ATOM 687 C C . GLY A 1 86 ? -5.436 9.191 2.875 1.00 98.38 86 GLY A C 1
ATOM 688 O O . GLY A 1 86 ? -4.380 9.264 3.498 1.00 98.38 86 GLY A O 1
ATOM 689 N N . PHE A 1 87 ? -6.321 8.208 3.082 1.00 98.69 87 PHE A N 1
ATOM 690 C CA . PHE A 1 87 ? -6.088 7.106 4.023 1.00 98.69 87 PHE A CA 1
ATOM 691 C C . PHE A 1 87 ? -4.836 6.297 3.666 1.00 98.69 87 PHE A C 1
ATOM 693 O O . PHE A 1 87 ? -4.005 6.039 4.533 1.00 98.69 87 PHE A O 1
ATOM 700 N N . MET A 1 88 ? -4.686 5.924 2.389 1.00 98.69 88 MET A N 1
ATOM 701 C CA . MET A 1 88 ? -3.519 5.190 1.897 1.00 98.69 88 MET A CA 1
ATOM 702 C C . MET A 1 88 ? -2.228 5.969 2.160 1.00 98.69 88 MET A C 1
ATOM 704 O O . MET A 1 88 ? -1.309 5.414 2.754 1.00 98.69 88 MET A O 1
ATOM 708 N N . MET A 1 89 ? -2.176 7.254 1.791 1.00 98.50 89 MET A N 1
ATOM 709 C CA . MET A 1 89 ? -1.006 8.103 2.045 1.00 98.50 89 MET A CA 1
ATOM 710 C C . MET A 1 89 ? -0.625 8.116 3.528 1.00 98.50 89 MET A C 1
ATOM 712 O O . MET A 1 89 ? 0.531 7.888 3.868 1.00 98.50 89 MET A O 1
ATOM 716 N N . ASP A 1 90 ? -1.594 8.336 4.415 1.00 98.56 90 ASP A N 1
ATOM 717 C CA . ASP A 1 90 ? -1.317 8.424 5.846 1.00 98.56 90 ASP A CA 1
ATOM 718 C C . ASP A 1 90 ? -0.842 7.101 6.452 1.00 98.56 90 ASP A C 1
ATOM 720 O O . ASP A 1 90 ? 0.110 7.065 7.230 1.00 98.56 90 ASP A O 1
ATOM 724 N N . MET A 1 91 ? -1.481 5.997 6.071 1.00 98.62 91 MET A N 1
ATOM 725 C CA . MET A 1 91 ? -1.083 4.657 6.495 1.00 98.62 91 MET A CA 1
ATOM 726 C C . MET A 1 91 ? 0.333 4.315 6.023 1.00 98.62 91 MET A C 1
ATOM 728 O O . MET A 1 91 ? 1.118 3.787 6.809 1.00 98.62 91 MET A O 1
ATOM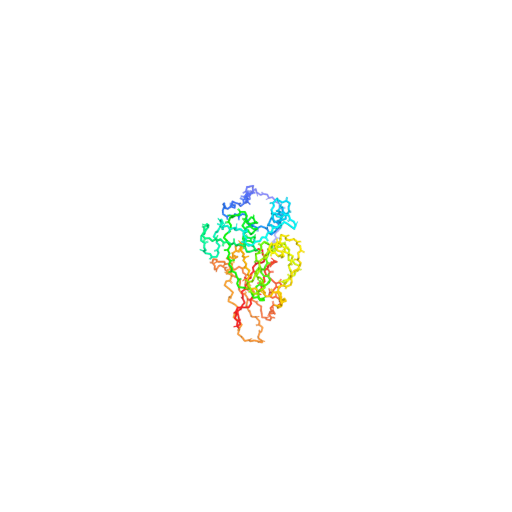 732 N N . MET A 1 92 ? 0.672 4.646 4.775 1.00 98.31 92 MET A N 1
ATOM 733 C CA . MET A 1 92 ? 2.003 4.424 4.206 1.00 98.31 92 MET A CA 1
ATOM 734 C C . MET A 1 92 ? 3.076 5.241 4.926 1.00 98.31 92 MET A C 1
ATOM 736 O O . MET A 1 92 ? 4.098 4.693 5.338 1.00 98.31 92 MET A O 1
ATOM 740 N N . GLU A 1 93 ? 2.840 6.540 5.117 1.00 98.00 93 GLU A N 1
ATOM 741 C CA . GLU A 1 93 ? 3.774 7.409 5.833 1.00 98.00 93 GLU A CA 1
ATOM 742 C C . GLU A 1 93 ? 3.943 6.974 7.295 1.00 98.00 93 GLU A C 1
ATOM 744 O O . GLU A 1 93 ? 5.056 6.948 7.813 1.00 98.00 93 GLU A O 1
ATOM 749 N N . TYR A 1 94 ? 2.864 6.549 7.957 1.00 98.06 94 TYR A N 1
ATOM 750 C CA . TYR A 1 94 ? 2.940 5.989 9.304 1.00 98.06 94 TYR A CA 1
ATOM 751 C C . TYR A 1 94 ? 3.767 4.696 9.356 1.00 98.06 94 TYR A C 1
ATOM 753 O O . TYR A 1 94 ? 4.585 4.512 10.261 1.00 98.06 94 TYR A O 1
ATOM 761 N N . ALA A 1 95 ? 3.586 3.803 8.382 1.00 96.75 95 ALA A N 1
ATOM 762 C CA . ALA A 1 95 ? 4.277 2.519 8.338 1.00 96.75 95 ALA A CA 1
ATOM 763 C C . ALA A 1 95 ? 5.789 2.663 8.090 1.00 96.75 95 ALA A C 1
ATOM 765 O O . ALA A 1 95 ? 6.583 1.897 8.649 1.00 96.75 95 ALA A O 1
ATOM 766 N N . SER A 1 96 ? 6.182 3.683 7.322 1.00 91.00 96 SER A N 1
ATOM 767 C CA . SER A 1 96 ? 7.577 4.038 7.044 1.00 91.00 96 SER A CA 1
ATOM 768 C C . SER A 1 96 ? 8.207 4.958 8.100 1.00 91.00 96 SER A C 1
ATOM 770 O O . SER A 1 96 ? 9.329 5.425 7.923 1.00 91.00 96 SER A O 1
ATOM 772 N N . ASN A 1 97 ? 7.504 5.230 9.206 1.00 91.69 97 ASN A N 1
ATOM 773 C CA . ASN A 1 97 ? 7.934 6.170 10.245 1.00 91.69 97 ASN A CA 1
ATOM 774 C C . ASN A 1 97 ? 8.160 7.607 9.734 1.00 91.69 97 ASN A C 1
ATOM 776 O O . ASN A 1 97 ? 8.907 8.369 10.340 1.00 91.69 97 ASN A O 1
ATOM 780 N N . TYR A 1 98 ? 7.497 7.994 8.641 1.00 93.06 98 TYR A N 1
ATOM 781 C CA . TYR A 1 98 ? 7.616 9.310 8.007 1.00 93.06 98 TYR A CA 1
ATOM 782 C C . TYR A 1 98 ? 9.041 9.638 7.524 1.00 93.06 98 TYR A C 1
ATOM 784 O O . TYR A 1 98 ? 9.396 10.808 7.387 1.00 93.06 98 TYR A O 1
ATOM 792 N N . GLU A 1 99 ? 9.867 8.621 7.269 1.00 85.44 99 GLU A N 1
ATOM 793 C CA . GLU A 1 99 ? 11.276 8.800 6.887 1.00 85.44 99 GLU A CA 1
ATOM 794 C C . GLU A 1 99 ? 11.530 8.584 5.391 1.00 85.44 99 GLU A C 1
ATOM 796 O O . GLU A 1 99 ? 12.498 9.114 4.844 1.00 85.44 99 GLU A O 1
ATOM 801 N N . TYR A 1 100 ? 10.662 7.828 4.716 1.00 86.31 100 TYR A N 1
ATOM 802 C CA . TYR A 1 100 ? 10.914 7.355 3.357 1.00 86.31 100 TYR A CA 1
ATOM 803 C C . TYR A 1 100 ? 10.004 8.053 2.343 1.00 86.31 100 TYR A C 1
ATOM 805 O O . TYR A 1 100 ? 8.793 8.128 2.568 1.00 86.31 100 TYR A O 1
ATOM 813 N N . PRO A 1 101 ? 10.554 8.539 1.214 1.00 86.88 101 PRO A N 1
ATOM 814 C CA . PRO A 1 101 ? 9.742 9.076 0.135 1.00 86.88 101 PRO A CA 1
ATOM 815 C C . PRO A 1 101 ? 8.891 7.968 -0.490 1.00 86.88 101 PRO A C 1
ATOM 817 O O . PRO A 1 101 ? 9.352 6.840 -0.665 1.00 86.88 101 PRO A O 1
ATOM 820 N N . ILE A 1 102 ? 7.664 8.310 -0.869 1.00 89.69 102 ILE A N 1
ATOM 821 C CA . ILE A 1 102 ? 6.759 7.416 -1.589 1.00 89.69 102 ILE A CA 1
ATOM 822 C C . ILE A 1 102 ? 6.897 7.697 -3.086 1.00 89.69 102 ILE A C 1
ATOM 824 O O . ILE A 1 102 ? 6.951 8.856 -3.490 1.00 89.69 102 ILE A O 1
ATOM 828 N N . ARG A 1 103 ? 6.934 6.654 -3.915 1.00 89.00 103 ARG A N 1
ATOM 829 C CA . ARG A 1 103 ? 6.925 6.744 -5.387 1.00 89.00 103 ARG A CA 1
ATOM 830 C C . ARG A 1 103 ? 5.812 5.892 -5.977 1.00 89.00 103 ARG A C 1
ATOM 832 O O . ARG A 1 103 ? 5.406 4.914 -5.347 1.00 89.00 103 ARG A O 1
ATOM 839 N N . ILE A 1 104 ? 5.358 6.238 -7.177 1.00 87.50 104 ILE A N 1
ATOM 840 C CA . ILE A 1 104 ? 4.370 5.447 -7.912 1.00 87.50 104 ILE A CA 1
ATOM 841 C C . ILE A 1 104 ? 5.079 4.577 -8.955 1.00 87.50 104 ILE A C 1
ATOM 843 O O . ILE A 1 104 ? 5.931 5.040 -9.708 1.00 87.50 104 ILE A O 1
ATOM 847 N N . ILE A 1 105 ? 4.709 3.302 -8.996 1.00 83.75 105 ILE A N 1
ATOM 848 C CA . ILE A 1 105 ? 5.137 2.313 -9.983 1.00 83.75 105 ILE A CA 1
ATOM 849 C C . ILE A 1 105 ? 3.900 1.872 -10.765 1.00 83.75 105 ILE A C 1
ATOM 851 O O . ILE A 1 105 ? 2.845 1.619 -10.184 1.00 83.75 105 ILE A O 1
ATOM 855 N N . GLU A 1 106 ? 4.025 1.764 -12.086 1.00 82.62 106 GLU A N 1
ATOM 856 C CA . GLU A 1 106 ? 2.945 1.286 -12.949 1.00 82.62 106 GLU A CA 1
ATOM 857 C C . GLU A 1 106 ? 2.484 -0.127 -12.554 1.00 82.62 106 GLU A C 1
ATOM 859 O O . GLU A 1 106 ? 3.291 -1.018 -12.278 1.00 82.62 106 GLU A O 1
ATOM 864 N N . GLY A 1 107 ? 1.171 -0.342 -12.521 1.00 77.81 107 GLY A N 1
ATOM 865 C CA . GLY A 1 107 ? 0.571 -1.620 -12.171 1.00 77.81 107 GLY A CA 1
ATOM 866 C C . GLY A 1 107 ? 0.567 -2.558 -13.366 1.00 77.81 107 GLY A C 1
ATOM 867 O O . GLY A 1 107 ? -0.384 -2.586 -14.139 1.00 77.81 107 GLY A O 1
ATOM 868 N N . THR A 1 108 ? 1.627 -3.345 -13.511 1.00 76.69 108 THR A N 1
ATOM 869 C CA . THR A 1 108 ? 1.729 -4.396 -14.530 1.00 76.69 108 THR A CA 1
ATOM 870 C C . THR A 1 108 ? 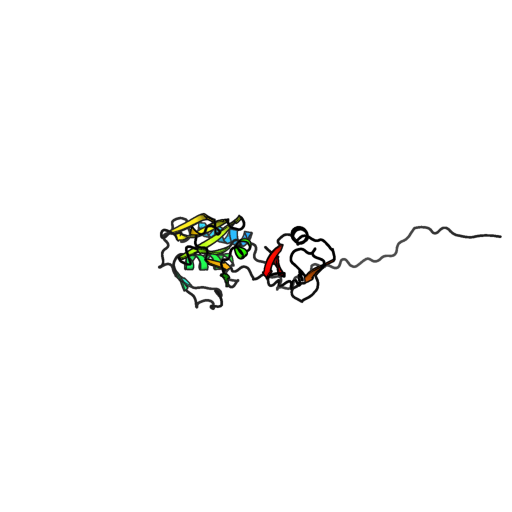1.749 -5.773 -13.870 1.00 76.69 108 THR A C 1
ATOM 872 O O . THR A 1 108 ? 2.102 -5.902 -12.696 1.00 76.69 108 THR A O 1
ATOM 875 N N . TYR A 1 109 ? 1.409 -6.824 -14.624 1.00 70.44 109 TYR A N 1
ATOM 876 C CA . TYR A 1 109 ? 1.538 -8.206 -14.141 1.00 70.44 109 TYR A CA 1
ATOM 877 C C . TYR A 1 109 ? 2.963 -8.534 -13.680 1.00 70.44 109 TYR A C 1
ATOM 879 O O . TYR A 1 109 ? 3.136 -9.240 -12.689 1.00 70.44 109 TYR A O 1
ATOM 887 N N . ASP A 1 110 ? 3.970 -7.973 -14.352 1.00 69.25 110 ASP A N 1
ATOM 888 C CA . ASP A 1 110 ? 5.382 -8.161 -14.009 1.00 69.25 110 ASP A CA 1
ATOM 889 C C . ASP A 1 110 ? 5.771 -7.464 -12.695 1.00 69.25 110 ASP A C 1
ATOM 891 O O . ASP A 1 110 ? 6.739 -7.866 -12.051 1.00 69.25 110 ASP A O 1
ATOM 895 N N . ASN A 1 111 ? 4.996 -6.463 -12.261 1.00 69.00 111 ASN A N 1
ATOM 896 C CA . ASN A 1 111 ? 5.211 -5.741 -11.008 1.00 69.00 111 ASN A CA 1
ATOM 897 C C . ASN A 1 111 ? 4.423 -6.332 -9.824 1.00 69.00 111 ASN A C 1
ATOM 899 O O . ASN A 1 111 ? 4.714 -6.007 -8.677 1.00 69.00 111 ASN A O 1
ATOM 903 N N . LEU A 1 112 ? 3.470 -7.242 -10.043 1.00 71.62 112 LEU A N 1
ATOM 904 C CA . LEU A 1 112 ? 2.746 -7.901 -8.946 1.00 71.62 112 LEU A CA 1
ATOM 905 C C . LEU A 1 112 ? 3.673 -8.637 -7.949 1.00 71.62 112 LEU A C 1
ATOM 907 O O . LEU A 1 112 ? 3.493 -8.475 -6.738 1.00 71.62 112 LEU A O 1
ATOM 911 N N . PRO A 1 113 ? 4.727 -9.360 -8.388 1.00 73.25 113 PRO A N 1
ATOM 912 C CA . PRO A 1 113 ? 5.660 -10.003 -7.466 1.00 73.25 113 PRO A CA 1
ATOM 913 C C . PRO A 1 113 ? 6.418 -9.029 -6.558 1.00 73.25 113 PRO A C 1
ATOM 915 O O . PRO A 1 113 ? 6.856 -9.452 -5.487 1.00 73.25 113 PRO A O 1
ATOM 918 N N . VAL A 1 114 ? 6.560 -7.754 -6.948 1.00 74.50 114 VAL A N 1
ATOM 919 C CA . VAL A 1 114 ? 7.347 -6.757 -6.199 1.00 74.50 114 VAL A CA 1
ATOM 920 C C . VAL A 1 114 ? 6.558 -6.072 -5.087 1.00 74.50 114 VAL A C 1
ATOM 922 O O . VAL A 1 114 ? 7.160 -5.346 -4.303 1.00 74.50 114 VAL A O 1
ATOM 925 N N . ILE A 1 115 ? 5.246 -6.320 -5.002 1.00 84.12 115 ILE A N 1
ATOM 926 C CA . ILE A 1 115 ? 4.387 -5.819 -3.927 1.00 84.12 115 ILE A CA 1
ATOM 927 C C . ILE A 1 115 ? 4.857 -6.364 -2.582 1.00 84.12 115 ILE A C 1
ATOM 929 O O . ILE A 1 115 ? 5.093 -7.568 -2.428 1.00 84.12 115 ILE A O 1
ATOM 933 N N . ARG A 1 116 ? 4.926 -5.468 -1.602 1.00 89.19 116 ARG A N 1
ATOM 934 C CA . ARG A 1 116 ? 5.354 -5.733 -0.230 1.00 89.19 116 ARG A CA 1
ATOM 935 C C . ARG A 1 116 ? 4.333 -5.221 0.774 1.00 89.19 116 ARG A C 1
ATOM 937 O O . ARG A 1 116 ? 3.457 -4.412 0.456 1.00 89.19 116 ARG A O 1
ATOM 944 N N . VAL A 1 117 ? 4.460 -5.671 2.021 1.00 95.44 117 VAL A N 1
ATOM 945 C CA . VAL A 1 117 ? 3.658 -5.124 3.122 1.00 95.44 117 VAL A CA 1
ATOM 946 C C . VAL A 1 117 ? 3.843 -3.604 3.207 1.00 95.44 117 VAL A C 1
ATOM 948 O O . VAL A 1 117 ? 4.952 -3.087 3.104 1.00 95.44 117 VAL A O 1
ATOM 951 N N . GLY A 1 118 ? 2.743 -2.879 3.396 1.00 97.31 118 GLY A N 1
ATOM 952 C CA . GLY A 1 118 ? 2.704 -1.422 3.476 1.00 97.31 118 GLY A CA 1
ATOM 953 C C . GLY A 1 118 ? 2.637 -0.691 2.140 1.00 97.31 118 GLY A C 1
ATOM 954 O O . GLY A 1 118 ? 2.398 0.515 2.160 1.00 97.31 118 GLY A O 1
ATOM 955 N N . ASP A 1 119 ? 2.766 -1.375 1.001 1.00 97.38 119 ASP A N 1
ATOM 956 C CA . ASP A 1 119 ? 2.518 -0.738 -0.291 1.00 97.38 119 ASP A CA 1
ATOM 957 C C . ASP A 1 119 ? 1.061 -0.287 -0.418 1.00 97.38 119 ASP A C 1
ATOM 959 O O . ASP A 1 119 ? 0.124 -0.963 0.020 1.00 97.38 119 ASP A O 1
ATOM 963 N N . GLY A 1 120 ? 0.875 0.867 -1.049 1.00 98.06 120 GLY A N 1
ATOM 964 C CA . GLY A 1 120 ? -0.418 1.330 -1.518 1.00 98.06 120 GLY A CA 1
ATOM 965 C C . GLY A 1 120 ? -0.729 0.717 -2.877 1.00 98.06 120 GLY A C 1
ATOM 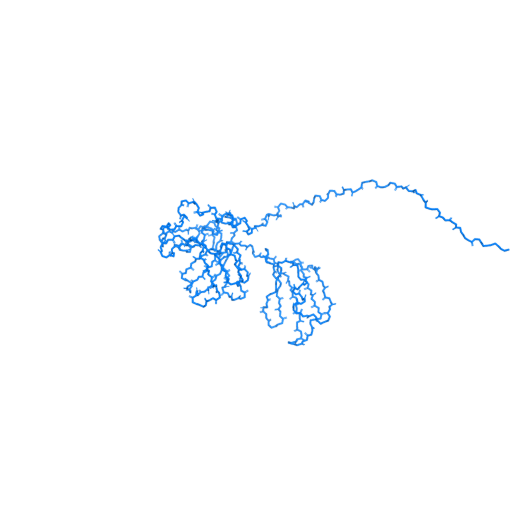966 O O . GLY A 1 120 ? 0.136 0.649 -3.744 1.00 98.06 120 GLY A O 1
ATOM 967 N N . VAL A 1 121 ? -1.966 0.293 -3.096 1.00 97.44 121 VAL A N 1
ATOM 968 C CA . VAL A 1 121 ? -2.409 -0.254 -4.383 1.00 97.44 121 VAL A CA 1
ATOM 969 C C . VAL A 1 121 ? -3.617 0.521 -4.879 1.00 97.44 121 VAL A C 1
ATOM 971 O O . VAL A 1 121 ? -4.576 0.741 -4.133 1.00 97.44 121 VAL A O 1
ATOM 974 N N . ARG A 1 122 ? -3.573 0.925 -6.151 1.00 97.31 122 ARG A N 1
ATOM 975 C CA . ARG A 1 122 ? -4.666 1.610 -6.843 1.00 97.31 122 ARG A CA 1
ATOM 976 C C . ARG A 1 122 ? -5.470 0.626 -7.691 1.00 97.31 122 ARG A C 1
ATOM 978 O O . ARG A 1 122 ? -4.912 -0.117 -8.498 1.00 97.31 122 ARG A O 1
ATOM 985 N N . LEU A 1 123 ? -6.783 0.636 -7.489 1.00 95.56 123 LEU A N 1
ATOM 986 C CA . LEU A 1 123 ? -7.772 -0.306 -8.014 1.00 95.56 123 LEU A CA 1
ATOM 987 C C . LEU A 1 123 ? -8.947 0.439 -8.664 1.00 95.56 123 LEU A C 1
ATOM 989 O O . LEU A 1 123 ? -9.051 1.666 -8.580 1.00 95.56 123 LEU A O 1
ATOM 993 N N . ASN A 1 124 ? -9.879 -0.322 -9.238 1.00 95.50 124 ASN A N 1
ATOM 994 C CA . ASN A 1 124 ? -11.110 0.154 -9.868 1.00 95.50 124 ASN A CA 1
ATOM 995 C C . ASN A 1 124 ? -10.849 1.169 -10.991 1.00 95.50 124 ASN A C 1
ATOM 997 O O . ASN A 1 124 ? -11.571 2.159 -11.092 1.00 95.50 124 ASN A O 1
ATOM 1001 N N . ASN A 1 125 ? -9.819 0.928 -11.811 1.00 93.00 125 ASN A N 1
ATOM 1002 C CA . ASN A 1 125 ? -9.391 1.815 -12.898 1.00 93.00 125 ASN A CA 1
ATOM 1003 C C . ASN A 1 125 ? -9.108 3.234 -12.383 1.00 93.00 125 ASN A C 1
ATOM 1005 O O . ASN A 1 125 ? -9.752 4.196 -12.796 1.00 93.00 125 ASN A O 1
ATOM 1009 N N . ASP A 1 126 ? -8.168 3.334 -11.442 1.00 92.50 126 ASP A N 1
ATOM 1010 C CA . ASP A 1 126 ? -7.807 4.573 -10.746 1.00 92.50 126 ASP A CA 1
ATOM 1011 C C . ASP A 1 126 ? -8.913 5.174 -9.852 1.00 92.50 126 ASP A C 1
ATOM 1013 O O . ASP A 1 126 ? -8.939 6.374 -9.582 1.00 92.50 126 ASP A O 1
ATOM 1017 N N . GLY A 1 127 ? -9.841 4.352 -9.355 1.00 95.31 127 GLY A N 1
ATOM 1018 C CA . GLY A 1 127 ? -10.977 4.795 -8.539 1.00 95.31 127 GLY A CA 1
ATOM 1019 C C . GLY A 1 127 ? -10.807 4.615 -7.028 1.00 95.31 127 GLY A C 1
ATOM 1020 O O . GLY A 1 127 ? -11.414 5.352 -6.250 1.00 95.31 127 GLY A O 1
ATOM 1021 N N . HIS A 1 128 ? -9.998 3.649 -6.583 1.00 97.94 128 HIS A N 1
ATOM 1022 C CA . HIS A 1 128 ? -9.912 3.267 -5.168 1.00 97.94 128 HIS A CA 1
ATOM 1023 C C . HIS A 1 128 ? -8.490 2.923 -4.736 1.00 97.94 128 HIS A C 1
ATOM 1025 O O . HIS A 1 128 ? -7.725 2.383 -5.525 1.00 97.94 128 HIS A O 1
ATOM 1031 N N . SER A 1 129 ? -8.143 3.220 -3.484 1.00 98.44 129 SER A N 1
ATOM 1032 C CA . SER A 1 129 ? -6.820 2.939 -2.916 1.00 98.44 129 SER A CA 1
ATOM 1033 C C . SER A 1 129 ? -6.921 2.095 -1.657 1.00 98.44 129 SER A C 1
ATOM 1035 O O . SER A 1 129 ? -7.794 2.318 -0.818 1.00 98.44 129 SER A O 1
ATOM 1037 N N . VAL A 1 130 ? -5.989 1.159 -1.523 1.00 98.69 130 VAL A N 1
ATOM 1038 C CA . VAL A 1 130 ? -5.867 0.241 -0.386 1.00 98.69 130 VAL A CA 1
ATOM 1039 C C . VAL A 1 130 ? -4.402 0.137 0.042 1.00 98.69 130 VAL A C 1
ATOM 1041 O O . VAL A 1 130 ? -3.518 0.511 -0.725 1.00 98.69 130 VAL A O 1
ATOM 1044 N N . VAL A 1 131 ? -4.136 -0.370 1.245 1.00 98.75 131 VAL A N 1
ATOM 1045 C CA . VAL A 1 131 ? -2.781 -0.620 1.766 1.00 98.75 131 VAL A CA 1
ATOM 1046 C C . VAL A 1 131 ? -2.611 -2.100 2.065 1.00 98.75 131 VAL A C 1
ATOM 1048 O O . VAL A 1 131 ? -3.441 -2.691 2.755 1.00 98.75 131 VAL A O 1
ATOM 1051 N N . VAL A 1 132 ? -1.533 -2.698 1.568 1.00 98.50 132 VAL A N 1
ATOM 1052 C CA . VAL A 1 132 ? -1.229 -4.121 1.739 1.00 98.50 132 VAL A CA 1
ATOM 1053 C C . VAL A 1 132 ? -0.823 -4.406 3.185 1.00 98.50 132 VAL A C 1
ATOM 1055 O O . VAL A 1 132 ? 0.124 -3.824 3.708 1.00 98.50 132 VAL A O 1
ATOM 1058 N N . LEU A 1 133 ? -1.534 -5.322 3.835 1.00 98.12 133 LEU A N 1
ATOM 1059 C CA . LEU A 1 133 ? -1.205 -5.850 5.160 1.00 98.12 133 LEU A CA 1
ATOM 1060 C C . LEU A 1 133 ? -0.428 -7.156 5.053 1.00 98.12 133 LEU A C 1
ATOM 1062 O O . LEU A 1 133 ? 0.517 -7.365 5.801 1.00 98.12 133 LEU A O 1
ATOM 1066 N N . GLU A 1 134 ? -0.826 -8.031 4.132 1.00 93.75 134 GLU A N 1
ATOM 1067 C CA . GLU A 1 134 ? -0.205 -9.341 3.948 1.00 93.75 134 GLU A CA 1
ATOM 1068 C C . GLU A 1 134 ? -0.209 -9.725 2.469 1.00 93.75 134 GLU A C 1
ATOM 1070 O O . GLU A 1 134 ? -1.147 -9.409 1.733 1.00 93.75 134 GLU A O 1
ATOM 1075 N N . LYS A 1 135 ? 0.821 -10.461 2.048 1.00 89.56 135 LYS A N 1
ATOM 1076 C CA . LYS A 1 135 ? 0.911 -11.068 0.720 1.00 89.56 135 LYS A CA 1
ATOM 1077 C C . LYS A 1 135 ? 0.640 -12.570 0.835 1.00 89.56 135 LYS A C 1
ATOM 1079 O O . LYS A 1 135 ? 1.425 -13.295 1.439 1.00 89.56 135 LYS A O 1
ATOM 1084 N N . ILE A 1 136 ? -0.464 -13.038 0.251 1.00 86.81 136 ILE A N 1
ATOM 1085 C CA . ILE A 1 136 ? -0.841 -14.465 0.227 1.00 86.81 136 ILE A CA 1
ATOM 1086 C C . ILE A 1 136 ? -0.137 -15.180 -0.933 1.00 86.81 136 ILE A C 1
ATOM 1088 O O . ILE A 1 136 ? 0.288 -16.327 -0.814 1.00 86.81 136 ILE A O 1
ATOM 1092 N N . SER A 1 137 ? -0.031 -14.504 -2.077 1.00 83.38 137 SER A N 1
ATOM 1093 C CA . SER A 1 137 ? 0.689 -14.964 -3.269 1.00 83.38 137 SER A CA 1
ATOM 1094 C C . SER A 1 137 ? 1.134 -13.758 -4.095 1.00 83.38 137 SER A C 1
ATOM 1096 O O . SER A 1 137 ? 0.859 -12.624 -3.713 1.00 83.38 137 SER A O 1
ATOM 1098 N N . ASP A 1 138 ? 1.776 -13.973 -5.244 1.00 80.38 138 ASP A N 1
ATOM 1099 C CA . ASP A 1 138 ? 2.226 -12.868 -6.103 1.00 80.38 138 ASP A CA 1
ATOM 1100 C C . ASP A 1 138 ? 1.116 -11.916 -6.544 1.00 80.38 138 ASP A C 1
ATOM 1102 O O . ASP A 1 138 ? 1.393 -10.751 -6.769 1.00 80.38 138 ASP A O 1
ATOM 1106 N N . HIS A 1 139 ? -0.133 -12.373 -6.614 1.00 82.69 139 HIS A N 1
ATOM 1107 C CA . HIS A 1 139 ? -1.269 -11.569 -7.069 1.00 82.69 139 HIS A CA 1
ATOM 1108 C C . HIS A 1 139 ? -2.374 -11.427 -6.017 1.00 82.69 139 HIS A C 1
ATOM 1110 O O . HIS A 1 139 ? -3.352 -10.735 -6.273 1.00 82.69 139 HIS A O 1
ATOM 1116 N N . LYS A 1 140 ? -2.252 -12.054 -4.838 1.00 92.25 140 LYS A N 1
ATOM 1117 C CA . LYS A 1 140 ? -3.288 -12.005 -3.791 1.00 92.25 140 LYS A CA 1
ATOM 1118 C C . LYS A 1 140 ? -2.772 -11.370 -2.518 1.00 92.25 140 LYS A C 1
ATOM 1120 O O . LYS A 1 140 ? -1.766 -11.823 -1.970 1.00 92.25 140 LYS A O 1
ATOM 1125 N N . VAL A 1 141 ? -3.502 -10.375 -2.028 1.00 97.12 141 VAL A N 1
ATOM 1126 C CA . VAL A 1 141 ? -3.131 -9.574 -0.857 1.00 97.12 141 VAL A CA 1
ATOM 1127 C C . VAL A 1 141 ? -4.295 -9.427 0.116 1.00 97.12 141 VAL A C 1
ATOM 1129 O O . VAL A 1 141 ? -5.453 -9.391 -0.297 1.00 97.12 141 VAL A O 1
ATOM 1132 N N . ILE A 1 142 ? -3.981 -9.302 1.403 1.00 98.38 142 ILE A N 1
ATOM 1133 C CA . ILE A 1 142 ? -4.900 -8.809 2.434 1.00 98.38 142 ILE A CA 1
ATOM 1134 C C . ILE A 1 142 ? -4.648 -7.319 2.622 1.00 98.38 142 ILE A C 1
ATOM 1136 O O . ILE A 1 142 ? -3.489 -6.909 2.691 1.00 98.38 142 ILE A O 1
ATOM 1140 N N . VAL A 1 143 ? -5.705 -6.511 2.733 1.00 98.69 143 VAL A N 1
ATOM 1141 C CA . VAL A 1 143 ? -5.569 -5.048 2.775 1.00 98.69 143 VAL A CA 1
ATOM 1142 C C . VAL A 1 143 ? -6.276 -4.372 3.950 1.00 98.69 143 VAL A C 1
ATOM 1144 O O . VAL A 1 143 ? -7.239 -4.893 4.518 1.00 98.69 143 VAL A O 1
ATOM 1147 N N . ALA A 1 144 ? -5.797 -3.174 4.280 1.00 98.69 144 ALA A N 1
ATOM 1148 C CA . ALA A 1 144 ? -6.542 -2.135 4.976 1.00 98.69 144 ALA A CA 1
ATOM 1149 C C . ALA A 1 144 ? -7.013 -1.095 3.957 1.00 98.69 144 ALA A C 1
ATOM 1151 O O . ALA A 1 144 ? -6.298 -0.764 3.010 1.00 98.69 144 ALA A O 1
ATOM 1152 N N . GLU A 1 145 ? -8.199 -0.545 4.156 1.00 98.56 145 GLU A N 1
ATOM 1153 C CA . GLU A 1 145 ? -8.766 0.456 3.261 1.00 98.56 145 GLU A CA 1
ATOM 1154 C C . GLU A 1 145 ? -9.731 1.375 4.004 1.00 98.56 145 GLU A C 1
ATOM 1156 O O . GLU A 1 145 ? -10.194 1.068 5.101 1.00 98.56 145 GLU A O 1
ATOM 1161 N N . ALA A 1 146 ? -10.062 2.504 3.391 1.00 98.38 146 ALA A N 1
ATOM 1162 C CA . ALA A 1 146 ? -11.118 3.377 3.878 1.00 98.38 146 ALA A CA 1
ATOM 1163 C C . ALA A 1 146 ? -11.909 3.962 2.719 1.00 98.38 146 ALA A C 1
ATOM 1165 O O . ALA A 1 146 ? -11.522 3.812 1.562 1.00 98.38 146 ALA A O 1
ATOM 1166 N N . ASN A 1 147 ? -13.031 4.616 3.020 1.00 97.94 147 ASN A N 1
ATOM 1167 C CA . ASN A 1 147 ? -13.991 5.086 2.020 1.00 97.94 147 ASN A CA 1
ATOM 1168 C C . ASN A 1 147 ? -14.508 3.974 1.086 1.00 97.94 147 ASN A C 1
ATOM 1170 O O . ASN A 1 147 ? -15.088 4.244 0.038 1.00 97.94 147 ASN A O 1
ATOM 1174 N N . TYR A 1 148 ? -14.350 2.711 1.481 1.00 95.19 148 TYR A N 1
ATOM 1175 C CA . TYR A 1 148 ? -15.069 1.605 0.873 1.00 95.19 148 TYR A CA 1
ATOM 1176 C C . TYR A 1 148 ? -16.416 1.514 1.589 1.00 95.19 148 TYR A C 1
ATOM 1178 O O . TYR A 1 148 ? -16.470 1.338 2.801 1.00 95.19 148 TYR A O 1
ATOM 1186 N N . GLY A 1 149 ? -17.509 1.809 0.880 1.00 95.88 149 GLY A N 1
ATOM 1187 C CA . GLY A 1 149 ? -18.815 2.001 1.524 1.00 95.88 149 GLY A CA 1
ATOM 1188 C C . GLY A 1 149 ? -18.848 3.155 2.542 1.00 95.88 149 GLY A C 1
ATOM 1189 O O . GLY A 1 149 ? -19.674 3.136 3.455 1.00 95.88 149 GLY A O 1
ATOM 1190 N N . GLY A 1 150 ? -17.945 4.138 2.407 1.00 97.75 150 GLY A N 1
ATOM 1191 C CA . GLY A 1 150 ? -17.843 5.290 3.309 1.00 97.75 150 GLY A CA 1
ATOM 1192 C C . GLY A 1 150 ? -17.285 4.961 4.698 1.00 97.75 150 GLY A C 1
ATOM 1193 O O . GLY A 1 150 ? -17.618 5.655 5.662 1.00 97.75 150 GLY A O 1
ATOM 1194 N N . LYS A 1 151 ? -16.511 3.876 4.836 1.00 98.56 151 LYS A N 1
ATOM 1195 C CA . LYS A 1 151 ? -15.971 3.412 6.121 1.00 98.56 151 LYS A CA 1
ATOM 1196 C C . LYS A 1 151 ? -14.551 2.870 6.006 1.00 98.56 151 LYS A C 1
ATOM 1198 O O . LYS A 1 151 ? -14.092 2.551 4.910 1.00 98.56 151 LYS A O 1
ATOM 1203 N N . VAL A 1 152 ? -13.880 2.768 7.151 1.00 98.75 152 VAL A N 1
ATOM 1204 C CA . VAL A 1 152 ? -12.627 2.024 7.332 1.00 98.75 152 VAL A CA 1
ATOM 1205 C C . VAL A 1 152 ? -12.907 0.522 7.388 1.00 98.75 152 VAL A C 1
ATOM 1207 O O . VAL A 1 152 ? -13.826 0.094 8.089 1.00 98.75 152 VAL A O 1
ATOM 1210 N N . HIS A 1 153 ? -12.083 -0.259 6.694 1.00 98.56 153 HIS A N 1
ATOM 1211 C CA . HIS A 1 153 ? -12.144 -1.712 6.634 1.00 98.56 153 HIS A CA 1
ATOM 1212 C C . HIS A 1 153 ? -10.757 -2.353 6.747 1.00 98.56 153 HIS A C 1
ATOM 1214 O O . HIS A 1 153 ? -9.759 -1.826 6.250 1.00 98.56 153 HIS A O 1
ATOM 1220 N N . TRP A 1 154 ? -10.708 -3.531 7.365 1.00 98.62 154 TRP A N 1
ATOM 1221 C CA . TRP A 1 154 ? -9.499 -4.329 7.540 1.00 98.62 154 TRP A CA 1
ATOM 1222 C C . TRP A 1 154 ? -9.731 -5.783 7.142 1.00 98.62 154 TRP A C 1
ATOM 1224 O O . TRP A 1 154 ? -10.689 -6.413 7.586 1.00 98.62 154 TRP A O 1
ATOM 1234 N N . GLY A 1 155 ? -8.781 -6.363 6.413 1.00 97.69 155 GLY A N 1
ATOM 1235 C CA . GLY A 1 155 ? -8.713 -7.811 6.218 1.00 97.69 155 GLY A CA 1
ATOM 1236 C C . GLY A 1 155 ? -9.381 -8.331 4.946 1.00 97.69 155 GLY A C 1
ATOM 1237 O O . GLY A 1 155 ? -9.566 -9.540 4.828 1.00 97.69 155 GLY A O 1
ATOM 1238 N N . ARG A 1 156 ? -9.753 -7.466 3.993 1.00 97.62 156 ARG A N 1
ATOM 1239 C CA . ARG A 1 156 ? -10.290 -7.929 2.706 1.00 97.62 156 ARG A CA 1
ATOM 1240 C C . ARG A 1 156 ? -9.176 -8.550 1.867 1.00 97.62 156 ARG A C 1
ATOM 1242 O O . ARG A 1 156 ? -8.124 -7.939 1.694 1.00 97.62 156 ARG A O 1
ATOM 1249 N N . GLU A 1 157 ? -9.434 -9.738 1.326 1.00 98.19 157 GLU A N 1
ATOM 1250 C CA . GLU A 1 157 ? -8.588 -10.354 0.304 1.00 98.19 157 GLU A CA 1
ATOM 1251 C C . GLU A 1 157 ? -8.901 -9.757 -1.072 1.00 98.19 157 GLU A C 1
ATOM 1253 O O . GLU A 1 157 ? -10.069 -9.608 -1.448 1.00 98.19 157 GLU A O 1
ATOM 1258 N N . ILE A 1 158 ? -7.856 -9.422 -1.827 1.00 96.75 158 ILE A N 1
ATOM 1259 C CA . ILE A 1 158 ? -7.955 -8.903 -3.191 1.00 96.75 158 ILE A CA 1
ATOM 1260 C C . ILE A 1 158 ? -7.030 -9.700 -4.100 1.00 96.75 158 ILE A C 1
ATOM 1262 O O . ILE A 1 158 ? -5.848 -9.863 -3.807 1.00 96.75 158 ILE A O 1
ATOM 1266 N N . ASP A 1 159 ? -7.580 -10.143 -5.229 1.00 95.69 159 ASP A N 1
ATOM 1267 C CA . ASP A 1 159 ? -6.826 -10.685 -6.355 1.00 95.69 159 ASP A CA 1
ATOM 1268 C C . ASP A 1 159 ? -6.518 -9.562 -7.357 1.00 95.69 159 ASP A C 1
ATOM 1270 O O . ASP A 1 159 ? -7.392 -9.099 -8.089 1.00 95.69 159 ASP A O 1
ATOM 1274 N N . LEU A 1 160 ? -5.278 -9.089 -7.366 1.00 92.25 160 LEU A N 1
ATOM 1275 C CA . LEU A 1 160 ? -4.803 -7.989 -8.205 1.00 92.25 160 LEU A CA 1
ATOM 1276 C C . LEU A 1 160 ? -4.673 -8.373 -9.683 1.00 92.25 160 LEU A C 1
ATOM 1278 O O . LEU A 1 160 ? -4.657 -7.492 -10.538 1.00 92.25 160 LEU A O 1
ATOM 1282 N N . ALA A 1 161 ? -4.602 -9.672 -9.987 1.00 89.75 161 ALA A N 1
ATOM 1283 C CA . ALA A 1 161 ? -4.601 -10.184 -11.355 1.00 89.75 161 ALA A CA 1
ATOM 1284 C C . ALA A 1 161 ? -6.019 -10.264 -11.945 1.00 89.75 161 ALA A C 1
ATOM 1286 O O . ALA A 1 161 ? -6.182 -10.438 -13.153 1.00 89.75 161 ALA A O 1
ATOM 1287 N N . ALA A 1 162 ? -7.062 -10.148 -11.121 1.00 91.31 162 ALA A N 1
ATOM 1288 C CA . ALA A 1 162 ? -8.428 -10.180 -11.607 1.00 91.31 162 ALA A CA 1
ATOM 1289 C C . ALA A 1 162 ? -8.796 -8.862 -12.309 1.00 91.31 162 ALA A C 1
ATOM 1291 O O . ALA A 1 162 ? -8.861 -7.806 -11.681 1.00 91.31 162 ALA A O 1
ATOM 1292 N N . GLU A 1 163 ? -9.108 -8.935 -13.606 1.00 87.81 163 GLU A N 1
ATOM 1293 C CA . GLU A 1 163 ? -9.400 -7.772 -14.461 1.00 87.81 163 GLU A CA 1
ATOM 1294 C C . GLU A 1 163 ? -10.479 -6.844 -13.878 1.00 87.81 163 GLU A C 1
ATOM 1296 O O . GLU A 1 163 ? -10.345 -5.623 -13.919 1.00 87.81 163 GLU A O 1
ATOM 1301 N N . TYR A 1 164 ? -11.520 -7.408 -13.255 1.00 90.12 164 TYR A N 1
ATOM 1302 C CA . TYR A 1 164 ? -12.611 -6.626 -12.667 1.00 90.12 164 TYR A CA 1
ATOM 1303 C C . TYR A 1 164 ? -12.182 -5.749 -11.479 1.00 90.12 164 TYR A C 1
ATOM 1305 O O . TYR A 1 164 ? -12.907 -4.821 -11.129 1.00 90.12 164 TYR A O 1
ATOM 1313 N N . ASN A 1 165 ? -11.028 -6.019 -10.859 1.00 92.31 165 ASN A N 1
ATOM 1314 C CA . ASN A 1 165 ? -10.475 -5.174 -9.800 1.00 92.31 165 ASN A CA 1
ATOM 1315 C C . ASN A 1 165 ? -9.713 -3.959 -10.357 1.00 92.31 165 ASN A C 1
ATOM 1317 O O . ASN A 1 165 ? -9.381 -3.065 -9.581 1.00 92.31 165 ASN A O 1
ATOM 1321 N N . GLY A 1 166 ? -9.446 -3.894 -11.670 1.00 91.56 166 GLY A N 1
ATOM 1322 C CA . GLY A 1 166 ? -8.904 -2.708 -12.344 1.00 91.56 166 GLY A CA 1
ATOM 1323 C C . GLY A 1 166 ? -7.603 -2.181 -11.733 1.00 91.56 166 GLY A C 1
ATOM 1324 O O . GLY A 1 166 ? -7.496 -0.983 -11.456 1.00 91.56 166 GLY A O 1
ATOM 1325 N N . PHE A 1 167 ? -6.652 -3.076 -11.446 1.00 92.75 167 PHE A N 1
ATOM 1326 C CA . PHE A 1 167 ? -5.342 -2.725 -10.895 1.00 92.75 167 PHE A CA 1
ATOM 1327 C C . PHE A 1 167 ? -4.609 -1.736 -11.810 1.00 92.75 167 PHE A C 1
ATOM 1329 O O . PHE A 1 167 ? -4.539 -1.939 -13.018 1.00 92.75 167 PHE A O 1
ATOM 1336 N N . THR A 1 168 ? -4.118 -0.634 -11.236 1.00 92.69 168 THR A N 1
ATOM 1337 C CA . THR A 1 168 ? -3.583 0.503 -12.006 1.00 92.69 168 THR A CA 1
ATOM 1338 C C . THR A 1 168 ? -2.139 0.837 -11.650 1.00 92.69 168 THR A C 1
ATOM 1340 O O . THR A 1 168 ? -1.316 1.032 -12.539 1.00 92.69 168 THR A O 1
ATOM 1343 N N . ASN A 1 169 ? -1.816 0.956 -10.361 1.00 90.62 169 ASN A N 1
ATOM 1344 C CA . ASN A 1 169 ? -0.473 1.305 -9.904 1.00 90.62 169 ASN A CA 1
ATOM 1345 C C . ASN A 1 169 ? -0.226 0.871 -8.456 1.00 90.62 169 ASN A C 1
ATOM 1347 O O . ASN A 1 169 ? -1.157 0.536 -7.716 1.00 90.62 169 ASN A O 1
ATOM 1351 N N . ILE A 1 170 ? 1.052 0.871 -8.089 1.00 93.31 170 ILE A N 1
ATOM 1352 C CA . ILE A 1 170 ? 1.562 0.607 -6.748 1.00 93.31 170 ILE A CA 1
ATOM 1353 C C . ILE A 1 170 ? 2.224 1.892 -6.255 1.00 93.31 170 ILE A C 1
ATOM 1355 O O . ILE A 1 170 ? 3.104 2.428 -6.922 1.00 93.31 170 ILE A O 1
ATOM 1359 N N . ALA A 1 171 ? 1.844 2.377 -5.082 1.00 95.19 171 ALA A N 1
ATOM 1360 C CA . ALA A 1 171 ? 2.597 3.381 -4.350 1.00 95.19 171 ALA A CA 1
ATOM 1361 C C . ALA A 1 171 ? 3.510 2.661 -3.350 1.00 95.19 171 ALA A C 1
ATOM 1363 O O . ALA A 1 171 ? 3.037 1.835 -2.574 1.00 95.19 171 ALA A O 1
ATOM 1364 N N . THR A 1 172 ? 4.802 2.983 -3.326 1.00 92.62 172 THR A N 1
ATOM 1365 C CA . THR A 1 172 ? 5.765 2.302 -2.452 1.00 92.62 172 THR A CA 1
ATOM 1366 C C . THR A 1 172 ? 6.751 3.264 -1.796 1.00 92.62 172 THR A C 1
ATOM 1368 O O . THR A 1 172 ? 7.246 4.194 -2.436 1.00 92.62 172 THR A O 1
ATOM 1371 N N . PHE A 1 173 ? 7.036 3.045 -0.510 1.00 89.31 173 PHE A N 1
ATOM 1372 C CA . PHE A 1 173 ? 8.110 3.722 0.231 1.00 89.31 173 PHE A CA 1
ATOM 1373 C C . PHE A 1 173 ? 9.347 2.843 0.410 1.00 89.31 173 PHE A C 1
ATOM 1375 O O . PHE A 1 173 ? 10.382 3.334 0.866 1.00 89.31 173 PHE A O 1
ATOM 1382 N N . TRP A 1 174 ? 9.251 1.544 0.098 1.00 82.94 174 TRP A N 1
ATOM 1383 C CA . TRP A 1 174 ? 10.406 0.654 0.127 1.00 82.94 174 TRP A CA 1
ATOM 1384 C C . TRP A 1 174 ? 11.463 1.293 -0.735 1.00 82.94 174 TRP A C 1
ATOM 1386 O O . TRP A 1 174 ? 11.103 1.685 -1.838 1.00 82.94 174 TRP A O 1
ATOM 1396 N N . PRO A 1 175 ? 12.711 1.487 -0.291 1.00 67.88 175 PRO A N 1
ATOM 1397 C CA . PRO A 1 175 ? 13.715 2.069 -1.163 1.00 67.88 175 PRO A CA 1
ATOM 1398 C C . PRO A 1 175 ? 13.696 1.303 -2.481 1.00 67.88 175 PRO A C 1
ATOM 1400 O O . PRO A 1 175 ? 13.484 0.086 -2.495 1.00 67.88 175 PRO A O 1
ATOM 1403 N N . GLU A 1 176 ? 13.869 2.002 -3.606 1.00 53.81 176 GLU A N 1
ATOM 1404 C CA . GLU A 1 176 ? 14.327 1.263 -4.773 1.00 53.81 176 GLU A CA 1
ATOM 1405 C C . GLU A 1 176 ? 15.541 0.521 -4.264 1.00 53.81 176 GLU A C 1
ATOM 1407 O O . GLU A 1 176 ? 16.440 1.137 -3.678 1.00 53.81 176 GLU A O 1
ATOM 1412 N N . VAL A 1 177 ? 15.541 -0.801 -4.390 1.00 44.03 177 VAL A N 1
ATOM 1413 C CA . VAL A 1 177 ? 16.798 -1.501 -4.272 1.00 44.03 177 VAL A CA 1
ATOM 1414 C C . VAL A 1 177 ? 17.589 -0.912 -5.427 1.00 44.03 177 VAL A C 1
ATOM 1416 O O . VAL A 1 177 ? 17.419 -1.316 -6.576 1.00 44.03 177 VAL A O 1
ATOM 1419 N N . SER A 1 178 ? 18.377 0.131 -5.149 1.00 31.86 178 SER A N 1
ATOM 1420 C CA . SER A 1 178 ? 19.410 0.603 -6.039 1.00 31.86 178 SER A CA 1
ATOM 1421 C C . SER A 1 178 ? 20.334 -0.589 -6.066 1.00 31.86 178 SER A C 1
ATOM 1423 O O . SER A 1 178 ? 21.185 -0.743 -5.212 1.00 31.86 178 SER A O 1
ATOM 1425 N N . ASN A 1 179 ? 20.053 -1.526 -6.943 1.00 33.53 179 ASN A N 1
ATOM 1426 C CA . ASN A 1 179 ? 20.813 -2.719 -7.209 1.00 33.53 179 ASN A CA 1
ATOM 1427 C C . ASN A 1 179 ? 20.546 -2.986 -8.681 1.00 33.53 179 ASN A C 1
ATOM 1429 O O . ASN A 1 179 ? 20.071 -4.043 -9.079 1.00 33.53 179 ASN A O 1
ATOM 1433 N N . THR A 1 180 ? 20.891 -1.997 -9.511 1.00 30.52 180 THR A N 1
ATOM 1434 C CA . THR A 1 180 ? 21.347 -2.287 -10.862 1.00 30.52 180 THR A CA 1
ATOM 1435 C C . THR A 1 180 ? 22.557 -3.197 -10.713 1.00 30.52 180 THR A C 1
ATOM 1437 O O . THR A 1 180 ? 23.699 -2.750 -10.656 1.00 30.52 180 THR A O 1
ATOM 1440 N N . ILE A 1 181 ? 22.312 -4.498 -10.643 1.00 34.16 181 ILE A N 1
ATOM 1441 C CA . ILE A 1 181 ? 23.257 -5.430 -11.210 1.00 34.16 181 ILE A CA 1
ATOM 1442 C C . ILE A 1 181 ? 23.055 -5.281 -12.706 1.00 34.16 181 ILE A C 1
ATOM 1444 O O . ILE A 1 181 ? 22.081 -5.796 -13.259 1.00 34.16 181 ILE A O 1
ATOM 1448 N N . ALA A 1 182 ? 23.941 -4.522 -13.352 1.00 32.25 182 ALA A N 1
ATOM 1449 C CA . ALA A 1 182 ? 24.046 -4.537 -14.799 1.00 32.25 182 ALA A CA 1
ATOM 1450 C C . ALA A 1 182 ? 24.311 -5.990 -15.210 1.00 32.25 182 ALA A C 1
ATOM 1452 O O . ALA A 1 182 ? 25.426 -6.495 -15.121 1.00 32.25 182 ALA A O 1
ATOM 1453 N N . THR A 1 183 ? 23.256 -6.699 -15.576 1.00 39.19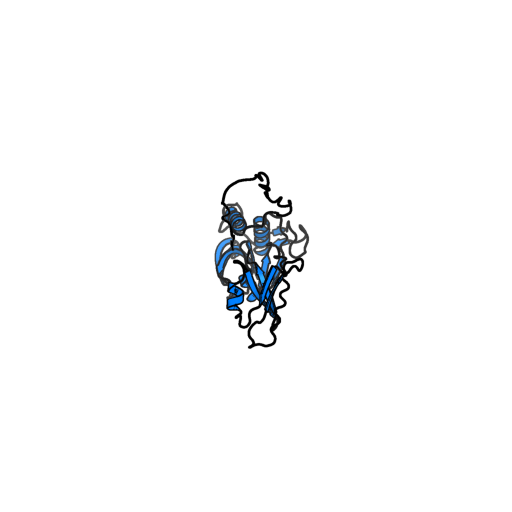 183 THR A N 1
ATOM 1454 C CA . THR A 1 183 ? 23.322 -8.058 -16.086 1.00 39.19 183 THR A CA 1
ATOM 1455 C C . THR A 1 183 ? 23.409 -7.914 -17.591 1.00 39.19 183 THR A C 1
ATOM 1457 O O . THR A 1 183 ? 22.421 -7.692 -18.284 1.00 39.19 183 THR A O 1
ATOM 1460 N N . GLY A 1 184 ? 24.626 -8.015 -18.114 1.00 36.44 184 GLY A N 1
ATOM 1461 C CA . GLY A 1 184 ? 24.806 -8.404 -19.503 1.00 36.44 184 GLY A CA 1
ATOM 1462 C C . GLY A 1 184 ? 24.494 -9.892 -19.611 1.00 36.44 184 GLY A C 1
ATOM 1463 O O . GLY A 1 184 ? 25.407 -10.707 -19.536 1.00 36.44 184 GLY A O 1
ATOM 1464 N N . ILE A 1 185 ? 23.219 -10.262 -19.731 1.00 40.84 185 ILE A N 1
ATOM 1465 C CA . ILE A 1 185 ? 22.865 -11.578 -20.267 1.00 40.84 185 ILE A CA 1
ATOM 1466 C C . ILE A 1 185 ? 22.816 -11.373 -21.775 1.00 40.84 185 ILE A C 1
ATOM 1468 O O . ILE A 1 185 ? 21.866 -10.806 -22.292 1.00 40.84 185 ILE A O 1
ATOM 1472 N N . THR A 1 186 ? 23.874 -11.739 -22.493 1.00 36.22 186 THR A N 1
ATOM 1473 C CA . THR A 1 186 ? 23.801 -11.822 -23.954 1.00 36.22 186 THR A CA 1
ATOM 1474 C C . THR A 1 186 ? 23.276 -13.196 -24.319 1.00 36.22 186 THR A C 1
ATOM 1476 O O . THR A 1 186 ? 24.037 -14.160 -24.398 1.00 36.22 186 THR A O 1
ATOM 1479 N N . ASP A 1 187 ? 21.969 -13.281 -24.526 1.00 40.16 187 ASP A N 1
ATOM 1480 C CA . ASP A 1 187 ? 21.362 -14.393 -25.243 1.00 40.16 187 ASP A CA 1
ATOM 1481 C C . ASP A 1 187 ? 21.558 -14.170 -26.758 1.00 40.16 187 ASP A C 1
ATOM 1483 O O . ASP A 1 187 ? 20.888 -13.366 -27.411 1.00 40.16 187 ASP A O 1
ATOM 1487 N N . LEU A 1 188 ? 22.563 -14.848 -27.317 1.00 40.75 188 LEU A N 1
ATOM 1488 C CA . LEU A 1 188 ? 22.699 -15.032 -28.759 1.00 40.75 188 LEU A CA 1
ATOM 1489 C C . LEU A 1 188 ? 21.796 -16.209 -29.171 1.00 40.75 188 LEU A C 1
ATOM 1491 O O . LEU A 1 188 ? 22.267 -17.322 -29.377 1.00 40.75 188 LEU A O 1
ATOM 1495 N N . ASP A 1 189 ? 20.505 -15.898 -29.288 1.00 37.88 189 ASP A N 1
ATOM 1496 C CA . ASP A 1 189 ? 19.431 -16.642 -29.965 1.00 37.88 189 ASP A CA 1
ATOM 1497 C C . ASP A 1 189 ? 18.613 -17.653 -29.143 1.00 37.88 189 ASP A C 1
ATOM 1499 O O . ASP A 1 189 ? 19.140 -18.558 -28.504 1.00 37.88 189 ASP A O 1
ATOM 1503 N N . ASN A 1 190 ? 17.286 -17.501 -29.294 1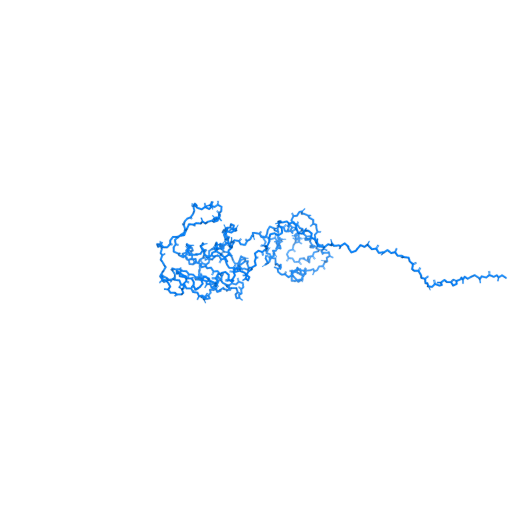.00 40.28 190 ASN A N 1
ATOM 1504 C CA . ASN A 1 190 ? 16.132 -18.060 -28.563 1.00 40.28 190 ASN A CA 1
ATOM 1505 C C . ASN A 1 190 ? 16.048 -19.597 -28.380 1.00 40.28 190 ASN A C 1
ATOM 1507 O O . ASN A 1 190 ? 14.998 -20.080 -27.981 1.00 40.28 190 ASN A O 1
ATOM 1511 N N . ASP A 1 191 ? 17.105 -20.361 -28.633 1.00 44.41 191 ASP A N 1
ATOM 1512 C CA . ASP A 1 191 ? 17.172 -21.812 -28.392 1.00 44.41 191 ASP A CA 1
ATOM 1513 C C . ASP A 1 191 ? 18.589 -22.291 -28.005 1.00 44.41 191 ASP A C 1
ATOM 1515 O O . ASP A 1 191 ? 18.860 -23.493 -27.940 1.00 44.41 191 ASP A O 1
ATOM 1519 N N . SER A 1 192 ? 19.527 -21.373 -27.738 1.00 46.53 192 SER A N 1
ATOM 1520 C CA . SER A 1 192 ? 20.901 -21.729 -27.381 1.00 46.53 192 SER A CA 1
ATOM 1521 C C . SER A 1 192 ? 21.126 -21.781 -25.865 1.00 46.53 192 SER A C 1
ATOM 1523 O O . SER A 1 192 ? 20.600 -20.965 -25.111 1.00 46.53 192 SER A O 1
ATOM 1525 N N . PRO A 1 193 ? 21.959 -22.719 -25.383 1.00 51.12 193 PRO A N 1
ATOM 1526 C CA . PRO A 1 193 ? 22.296 -22.813 -23.970 1.00 51.12 193 PRO A CA 1
ATOM 1527 C C . PRO A 1 193 ? 23.007 -21.547 -23.471 1.00 51.12 193 PRO A C 1
ATOM 1529 O O . PRO A 1 193 ? 23.981 -21.113 -24.092 1.00 51.12 193 PRO A O 1
ATOM 1532 N N . ILE A 1 194 ? 22.583 -21.007 -22.317 1.00 51.69 194 ILE A N 1
ATOM 1533 C CA . ILE A 1 194 ? 23.293 -19.916 -21.627 1.00 51.69 194 ILE A CA 1
ATOM 1534 C C . ILE A 1 194 ? 24.749 -20.361 -21.441 1.00 51.69 194 ILE A C 1
ATOM 1536 O O . ILE A 1 194 ? 25.005 -21.475 -20.975 1.00 51.69 194 ILE A O 1
ATOM 1540 N N . ARG A 1 195 ? 25.694 -19.520 -21.880 1.00 48.88 195 ARG A N 1
ATOM 1541 C CA . ARG A 1 195 ? 27.139 -19.819 -21.864 1.00 48.88 195 ARG A CA 1
ATOM 1542 C C . ARG A 1 195 ? 27.873 -19.137 -20.716 1.00 48.88 195 ARG A C 1
ATOM 1544 O O . ARG A 1 195 ? 28.933 -19.606 -20.306 1.00 48.88 195 ARG A O 1
ATOM 1551 N N . GLU A 1 196 ? 27.324 -18.030 -20.227 1.00 48.34 196 GLU A N 1
ATOM 1552 C CA . GLU A 1 196 ? 27.956 -17.187 -19.224 1.00 48.34 196 GLU A CA 1
ATOM 1553 C C . GLU A 1 196 ? 26.902 -16.368 -18.468 1.00 48.34 196 GLU A C 1
ATOM 1555 O O . GLU A 1 196 ? 26.003 -15.790 -19.079 1.00 48.34 196 GLU A O 1
ATOM 1560 N N . VAL A 1 197 ? 27.025 -16.307 -17.141 1.00 55.59 197 VAL A N 1
ATOM 1561 C CA . VAL A 1 197 ? 26.268 -15.388 -16.282 1.00 55.59 197 VAL A CA 1
ATOM 1562 C C . VAL A 1 197 ? 27.266 -14.579 -15.471 1.00 55.59 197 VAL A C 1
ATOM 1564 O O . VAL A 1 197 ? 28.051 -15.139 -14.702 1.00 55.59 197 VAL A O 1
ATOM 1567 N N . ARG A 1 198 ? 27.230 -13.254 -15.619 1.00 51.38 198 ARG A N 1
ATOM 1568 C CA . ARG A 1 198 ? 28.017 -12.334 -14.796 1.00 51.38 198 ARG A CA 1
ATOM 1569 C C . ARG A 1 198 ? 27.092 -11.502 -13.929 1.00 51.38 198 ARG A C 1
ATOM 1571 O O . ARG A 1 198 ? 26.142 -10.893 -14.414 1.00 51.38 198 ARG A O 1
ATOM 1578 N N . ILE A 1 199 ? 27.400 -11.491 -12.644 1.00 54.69 199 ILE A N 1
ATOM 1579 C CA . ILE A 1 199 ? 26.700 -10.740 -11.618 1.00 54.69 199 ILE A CA 1
ATOM 1580 C C . ILE A 1 199 ? 27.683 -9.691 -11.103 1.00 54.69 199 ILE A C 1
ATOM 1582 O O . ILE A 1 199 ? 28.815 -10.020 -10.745 1.00 54.69 199 ILE A O 1
ATOM 1586 N N . TYR A 1 200 ? 27.250 -8.439 -11.061 1.00 44.50 200 TYR A N 1
ATOM 1587 C CA . TYR A 1 200 ? 28.019 -7.271 -10.634 1.00 44.50 200 TYR A CA 1
ATOM 1588 C C . TYR A 1 200 ? 27.354 -6.583 -9.435 1.00 44.50 200 TYR A C 1
ATOM 1590 O O . TYR A 1 200 ? 26.145 -6.650 -9.276 1.00 44.50 200 TYR A O 1
ATOM 1598 N N . SER A 1 201 ? 28.117 -5.902 -8.591 1.00 40.56 201 SER A N 1
ATOM 1599 C CA . SER A 1 201 ? 27.594 -4.952 -7.608 1.00 40.56 201 SER A CA 1
ATOM 1600 C C . SER A 1 201 ? 27.352 -3.584 -8.247 1.00 40.56 201 SER A C 1
ATOM 1602 O O . SER A 1 201 ? 27.843 -3.289 -9.336 1.00 40.56 201 SER A O 1
ATOM 1604 N N . LEU A 1 202 ? 26.655 -2.709 -7.519 1.00 36.78 202 LEU A N 1
ATOM 1605 C CA . LEU A 1 202 ? 26.360 -1.326 -7.915 1.00 36.78 202 LEU A CA 1
ATOM 1606 C C . LEU A 1 202 ? 27.566 -0.501 -8.366 1.00 36.78 202 LEU A C 1
ATOM 1608 O O . LEU A 1 202 ? 27.455 0.332 -9.257 1.00 36.78 202 LEU A O 1
ATOM 1612 N N . ASN A 1 203 ? 28.726 -0.722 -7.750 1.00 39.03 203 ASN A N 1
ATOM 1613 C CA . ASN A 1 203 ? 29.966 -0.030 -8.101 1.00 39.03 203 ASN A CA 1
ATOM 1614 C C . ASN A 1 203 ? 30.687 -0.655 -9.316 1.00 39.03 203 ASN A C 1
ATOM 1616 O O . ASN A 1 203 ? 31.844 -0.330 -9.568 1.00 39.03 203 ASN A O 1
ATOM 1620 N N . GLY A 1 204 ? 30.041 -1.582 -10.031 1.00 36.06 204 GLY A N 1
ATOM 1621 C CA . GLY A 1 204 ? 30.595 -2.266 -11.200 1.00 36.06 204 GLY A CA 1
ATOM 1622 C C . GLY A 1 204 ? 31.560 -3.411 -10.876 1.00 36.06 204 GLY A C 1
ATOM 1623 O O . GLY A 1 204 ? 32.182 -3.953 -11.789 1.00 36.06 204 GLY A O 1
ATOM 1624 N N . THR A 1 205 ? 31.701 -3.812 -9.608 1.00 43.28 205 THR A N 1
ATOM 1625 C CA . THR A 1 205 ? 32.575 -4.939 -9.240 1.00 43.28 205 THR A CA 1
ATOM 1626 C C . THR A 1 205 ? 31.881 -6.259 -9.553 1.00 43.28 205 THR A C 1
ATOM 1628 O O . THR A 1 205 ? 30.747 -6.474 -9.150 1.00 43.28 205 THR A O 1
ATOM 1631 N N . GLN A 1 206 ? 32.541 -7.179 -10.251 1.00 50.00 206 GLN A N 1
ATOM 1632 C CA . GLN A 1 206 ? 31.975 -8.505 -10.500 1.00 50.00 206 GLN A CA 1
ATOM 1633 C C . GLN A 1 206 ? 31.906 -9.305 -9.189 1.00 50.00 206 GLN A C 1
ATOM 1635 O O . GLN A 1 206 ? 32.938 -9.577 -8.580 1.00 50.00 206 GLN A O 1
ATOM 1640 N N . ILE A 1 207 ? 30.703 -9.698 -8.772 1.00 48.34 207 ILE A N 1
ATOM 1641 C CA . ILE A 1 207 ? 30.459 -10.444 -7.527 1.00 48.34 207 ILE A CA 1
ATOM 1642 C C . ILE A 1 207 ? 30.315 -11.951 -7.750 1.00 48.34 207 ILE A C 1
ATOM 1644 O O . ILE A 1 207 ? 30.657 -12.736 -6.870 1.00 48.34 207 ILE A O 1
ATOM 1648 N N . LYS A 1 208 ? 29.844 -12.380 -8.925 1.00 55.59 208 LYS A N 1
ATOM 1649 C CA . LYS A 1 208 ? 29.781 -13.800 -9.294 1.00 55.59 208 LYS A CA 1
ATOM 1650 C C . LYS A 1 208 ? 29.932 -13.932 -10.801 1.00 55.59 208 LYS A C 1
ATOM 1652 O O . LYS A 1 208 ? 29.394 -13.136 -11.565 1.00 55.59 208 LYS A O 1
ATOM 1657 N N . HIS A 1 209 ? 30.671 -14.943 -11.224 1.00 57.31 209 HIS A N 1
ATOM 1658 C CA . HIS A 1 209 ? 30.803 -15.308 -12.623 1.00 57.31 209 HIS A CA 1
ATOM 1659 C C . HIS A 1 209 ? 30.592 -16.809 -12.730 1.00 57.31 209 HIS A C 1
ATOM 1661 O O . HIS A 1 209 ? 31.315 -17.590 -12.114 1.00 57.31 209 HIS A O 1
ATOM 1667 N N . ILE A 1 210 ? 29.559 -17.192 -13.470 1.00 58.91 210 ILE A N 1
ATOM 1668 C CA . ILE A 1 210 ? 29.204 -18.577 -13.730 1.00 58.91 210 ILE A CA 1
ATOM 1669 C C . ILE A 1 210 ? 29.498 -18.828 -15.202 1.00 58.91 210 ILE A C 1
ATOM 1671 O O . ILE A 1 210 ? 28.790 -18.337 -16.080 1.00 58.91 210 ILE A O 1
ATOM 1675 N N . GLN A 1 211 ? 30.563 -19.580 -15.459 1.00 53.97 211 GLN A N 1
ATOM 1676 C CA . GLN A 1 211 ? 30.937 -20.001 -16.799 1.00 53.97 211 GLN A CA 1
ATOM 1677 C C . GLN A 1 211 ? 30.541 -21.464 -16.965 1.00 53.97 211 GLN A C 1
ATOM 1679 O O . GLN A 1 211 ? 31.287 -22.376 -16.614 1.00 53.97 211 GLN A O 1
ATOM 1684 N N . GLN A 1 212 ? 29.324 -21.689 -17.447 1.00 54.25 212 GLN A N 1
ATOM 1685 C CA . GLN A 1 212 ? 28.816 -23.031 -17.684 1.00 54.25 212 GLN A CA 1
ATOM 1686 C C . GLN A 1 212 ? 27.935 -23.012 -18.922 1.00 54.25 212 GLN A C 1
ATOM 1688 O O . GLN A 1 212 ? 26.997 -22.229 -19.022 1.00 54.25 212 GLN A O 1
ATOM 1693 N N . THR A 1 213 ? 28.262 -23.879 -19.873 1.00 50.88 213 THR A N 1
ATOM 1694 C CA . THR A 1 213 ? 27.456 -24.117 -21.064 1.00 50.88 213 THR A CA 1
ATOM 1695 C C . THR A 1 213 ? 26.270 -24.999 -20.688 1.00 50.88 213 THR A C 1
ATOM 1697 O O . THR A 1 213 ? 26.432 -26.019 -20.023 1.00 50.88 213 THR A O 1
ATOM 1700 N N . GLY A 1 214 ? 25.064 -24.616 -21.098 1.00 51.47 214 GLY A N 1
ATOM 1701 C CA . GLY A 1 214 ? 23.869 -25.451 -20.908 1.00 51.47 214 GLY A CA 1
ATOM 1702 C C . GLY A 1 214 ? 22.934 -25.009 -19.793 1.00 51.47 214 GLY A C 1
ATOM 1703 O O . GLY A 1 214 ? 22.000 -25.743 -19.484 1.00 51.47 214 GLY A O 1
ATOM 1704 N N . LEU A 1 215 ? 23.169 -23.855 -19.163 1.00 54.53 215 LEU A N 1
ATOM 1705 C CA . LEU A 1 215 ? 22.337 -23.432 -18.042 1.00 54.53 215 LEU A CA 1
ATOM 1706 C C . LEU A 1 215 ? 20.927 -23.074 -18.519 1.00 54.53 215 LEU A C 1
ATOM 1708 O O . LEU A 1 215 ? 20.741 -22.246 -19.409 1.00 54.53 215 LEU A O 1
ATOM 1712 N N . SER A 1 216 ? 19.929 -23.695 -17.896 1.00 55.62 216 SER A N 1
ATOM 1713 C CA . SER A 1 216 ? 18.543 -23.254 -18.021 1.00 55.62 216 SER A CA 1
ATOM 1714 C C . SER A 1 216 ? 18.311 -22.031 -17.131 1.00 55.62 216 SER A C 1
ATOM 1716 O O . SER A 1 216 ? 18.942 -21.903 -16.080 1.00 55.62 216 SER A O 1
ATOM 1718 N N . ILE A 1 217 ? 17.351 -21.172 -17.485 1.00 53.84 217 ILE A N 1
ATOM 1719 C CA . ILE A 1 217 ? 16.926 -20.046 -16.630 1.00 53.84 217 ILE A CA 1
ATOM 1720 C C . ILE A 1 217 ? 16.557 -20.537 -15.220 1.00 53.84 217 ILE A C 1
ATOM 1722 O O . ILE A 1 217 ? 16.901 -19.903 -14.229 1.00 53.84 217 ILE A O 1
ATOM 1726 N N . LYS A 1 218 ? 15.941 -21.721 -15.110 1.00 55.25 218 LYS A N 1
ATOM 1727 C CA . LYS A 1 218 ? 15.597 -22.353 -13.829 1.00 55.25 218 LYS A CA 1
ATOM 1728 C C . LYS A 1 218 ? 16.830 -22.663 -12.970 1.00 55.25 218 LYS A C 1
ATOM 1730 O O . LYS A 1 218 ? 16.780 -22.497 -11.757 1.00 55.25 218 LYS A O 1
ATOM 1735 N N . THR A 1 219 ? 17.931 -23.082 -13.593 1.00 59.09 219 THR A N 1
ATOM 1736 C CA . THR A 1 219 ? 19.213 -23.321 -12.911 1.00 59.09 219 THR A CA 1
ATOM 1737 C C . THR A 1 219 ? 19.859 -22.009 -12.473 1.00 59.09 219 THR A C 1
ATOM 1739 O O . THR A 1 219 ? 20.392 -21.923 -11.371 1.00 59.09 219 THR A O 1
ATOM 1742 N N . VAL A 1 220 ? 19.770 -20.965 -13.303 1.00 60.88 220 VAL A N 1
ATOM 1743 C CA . VAL A 1 220 ? 20.247 -19.625 -12.931 1.00 60.88 220 VAL A CA 1
ATOM 1744 C C . VAL A 1 220 ? 19.474 -19.101 -11.719 1.00 60.88 220 VAL A C 1
ATOM 1746 O O . VAL A 1 220 ? 20.093 -18.627 -10.775 1.00 60.88 220 VAL A O 1
ATOM 1749 N N . LEU A 1 221 ? 18.147 -19.265 -11.695 1.00 56.91 221 LEU A N 1
ATOM 1750 C CA . LEU A 1 221 ? 17.298 -18.879 -10.563 1.00 56.91 221 LEU A CA 1
ATOM 1751 C C . LEU A 1 221 ? 17.637 -19.636 -9.270 1.00 56.91 221 LEU A C 1
ATOM 1753 O O . LEU A 1 221 ? 17.644 -19.026 -8.207 1.00 56.91 221 LEU A O 1
ATOM 1757 N N . SER A 1 222 ? 17.960 -20.935 -9.333 1.00 58.88 222 SER A N 1
ATOM 1758 C CA . SER A 1 222 ? 18.356 -21.702 -8.136 1.00 58.88 222 SER A CA 1
ATOM 1759 C C . SER A 1 222 ? 19.721 -21.307 -7.564 1.00 58.88 222 SER A C 1
ATOM 1761 O O . SER A 1 222 ? 20.017 -21.619 -6.416 1.00 58.88 222 SER A O 1
ATOM 1763 N N . GLU A 1 223 ? 20.554 -20.649 -8.369 1.00 59.59 223 GLU A N 1
ATOM 1764 C CA . GLU A 1 223 ? 21.896 -20.184 -7.999 1.00 59.59 223 GLU A CA 1
ATOM 1765 C C . GLU A 1 223 ? 21.916 -18.743 -7.472 1.00 59.59 223 GLU A C 1
ATOM 1767 O O . GLU A 1 223 ? 22.977 -18.247 -7.058 1.00 59.59 223 GLU A O 1
ATOM 1772 N N . LEU A 1 224 ? 20.770 -18.058 -7.522 1.00 58.97 224 LEU A N 1
ATOM 1773 C CA . LEU A 1 224 ? 20.604 -16.743 -6.928 1.00 58.97 224 LEU A CA 1
ATOM 1774 C C . LEU A 1 224 ? 20.492 -16.865 -5.401 1.00 58.97 224 LEU A C 1
ATOM 1776 O O . LEU A 1 224 ? 19.938 -17.844 -4.894 1.00 58.97 224 LEU A O 1
ATOM 1780 N N . PRO A 1 225 ? 21.003 -15.880 -4.640 1.00 53.12 225 PRO A N 1
ATOM 1781 C CA . PRO A 1 225 ? 20.747 -15.827 -3.209 1.00 53.12 225 PRO A CA 1
ATOM 1782 C C . PRO A 1 225 ? 19.237 -15.807 -2.931 1.00 53.12 225 PRO A C 1
ATOM 1784 O O . PRO A 1 225 ? 18.445 -15.305 -3.731 1.00 53.12 225 PRO A O 1
ATOM 1787 N N . LYS A 1 226 ? 18.827 -16.355 -1.784 1.00 47.84 226 LYS A N 1
ATOM 1788 C CA . LYS A 1 226 ? 17.421 -16.339 -1.364 1.00 47.84 226 LYS A CA 1
ATOM 1789 C C . LYS A 1 226 ? 16.919 -14.889 -1.317 1.00 47.84 226 LYS A C 1
ATOM 1791 O O . LYS A 1 226 ? 17.636 -14.026 -0.828 1.00 47.84 226 LYS A O 1
ATOM 1796 N N . GLY A 1 227 ? 15.721 -14.647 -1.848 1.00 46.09 227 GLY A N 1
ATOM 1797 C CA . GLY A 1 227 ? 15.150 -13.306 -2.000 1.00 46.09 227 GLY A CA 1
ATOM 1798 C C . GLY A 1 227 ? 15.315 -12.732 -3.405 1.00 46.09 227 GLY A C 1
ATOM 1799 O O . GLY A 1 227 ? 14.544 -11.866 -3.783 1.00 46.09 227 GLY A O 1
ATOM 1800 N N . PHE A 1 228 ? 16.226 -13.245 -4.232 1.00 53.44 228 PHE A N 1
ATOM 1801 C CA . PHE A 1 228 ? 16.464 -12.671 -5.554 1.00 53.44 228 PHE A CA 1
ATOM 1802 C C . PHE A 1 228 ? 15.618 -13.327 -6.661 1.00 53.44 228 PHE A C 1
ATOM 1804 O O . PHE A 1 228 ? 15.411 -14.541 -6.655 1.00 53.44 228 PHE A O 1
ATOM 1811 N N . TYR A 1 229 ? 15.156 -12.541 -7.639 1.00 49.12 229 TYR A N 1
ATOM 1812 C CA . TYR A 1 229 ? 14.372 -13.007 -8.797 1.00 49.12 229 TYR A CA 1
ATOM 1813 C C . TYR A 1 229 ? 14.776 -12.295 -10.099 1.00 49.12 229 TYR A C 1
ATOM 1815 O O . TYR A 1 229 ? 15.447 -11.267 -10.068 1.00 49.12 229 TYR A O 1
ATOM 1823 N N . LEU A 1 230 ? 14.410 -12.861 -11.255 1.00 55.06 230 LEU A N 1
ATOM 1824 C CA . LEU A 1 230 ? 14.702 -12.299 -12.581 1.00 55.06 230 LEU A CA 1
ATOM 1825 C C . LEU A 1 230 ? 13.448 -11.671 -13.200 1.00 55.06 230 LEU A C 1
ATOM 1827 O O . LEU A 1 230 ? 12.406 -12.321 -13.220 1.00 55.06 230 LEU A O 1
ATOM 1831 N N . VAL A 1 231 ? 13.571 -10.482 -13.793 1.00 47.00 231 VAL A N 1
ATOM 1832 C CA . VAL A 1 231 ? 12.536 -9.882 -14.659 1.00 47.00 231 VAL A CA 1
ATOM 1833 C C . VAL A 1 231 ? 13.106 -9.692 -16.058 1.00 47.00 231 VAL A C 1
ATOM 1835 O O . VAL A 1 231 ? 14.246 -9.251 -16.223 1.00 47.00 231 VAL A O 1
ATOM 1838 N N . LYS A 1 232 ? 12.331 -10.059 -17.079 1.00 50.75 232 LYS A N 1
ATOM 1839 C CA . LYS A 1 232 ? 12.714 -9.908 -18.485 1.00 50.75 232 LYS A CA 1
ATOM 1840 C C . LYS A 1 232 ? 12.387 -8.491 -18.948 1.00 50.75 232 LYS A C 1
ATOM 1842 O O . LYS A 1 232 ? 11.224 -8.121 -18.975 1.00 50.75 232 LYS A O 1
ATOM 1847 N N . GLU A 1 233 ? 13.391 -7.728 -19.360 1.00 42.56 233 GLU A N 1
ATOM 1848 C CA . GLU A 1 233 ? 13.176 -6.343 -19.815 1.00 42.56 233 GLU A CA 1
ATOM 1849 C C . GLU A 1 233 ? 13.103 -6.202 -21.333 1.00 42.56 233 GLU A C 1
ATOM 1851 O O . GLU A 1 233 ? 12.479 -5.284 -21.856 1.00 42.56 233 GLU A O 1
ATOM 1856 N N . ALA A 1 234 ? 13.757 -7.104 -22.061 1.00 46.50 234 ALA A N 1
ATOM 1857 C CA . ALA A 1 234 ? 13.782 -7.089 -23.515 1.00 46.50 234 ALA A CA 1
ATOM 1858 C C . ALA A 1 234 ? 13.918 -8.511 -24.060 1.00 46.50 234 ALA A C 1
ATOM 1860 O O . ALA A 1 234 ? 14.229 -9.462 -23.333 1.00 46.50 234 ALA A O 1
ATOM 1861 N N . THR A 1 235 ? 13.732 -8.674 -25.371 1.00 45.31 235 THR A N 1
ATOM 1862 C CA . THR A 1 235 ? 14.220 -9.858 -26.086 1.00 45.31 235 THR A CA 1
ATOM 1863 C C . THR A 1 235 ? 15.708 -9.990 -25.801 1.00 45.31 235 THR A C 1
ATOM 1865 O O . THR A 1 235 ? 16.484 -9.258 -26.404 1.00 45.31 235 THR A O 1
ATOM 1868 N N . LYS A 1 236 ? 16.063 -10.928 -24.909 1.00 50.53 236 LYS A N 1
ATOM 1869 C CA . LYS A 1 236 ? 17.423 -11.384 -24.571 1.00 50.53 236 LYS A CA 1
ATOM 1870 C C . LYS A 1 236 ? 18.079 -10.770 -23.325 1.00 50.53 236 LYS A C 1
ATOM 1872 O O . LYS A 1 236 ? 19.183 -11.189 -23.010 1.00 50.53 236 LYS A O 1
ATOM 1877 N N . THR A 1 237 ? 17.402 -9.902 -22.564 1.00 49.28 237 THR A N 1
ATOM 1878 C CA . THR A 1 237 ? 17.956 -9.307 -21.326 1.00 49.28 237 THR A CA 1
ATOM 1879 C C . THR A 1 237 ? 17.057 -9.570 -20.121 1.00 49.28 237 THR A C 1
ATOM 1881 O O . THR A 1 237 ? 15.849 -9.329 -20.186 1.00 49.28 237 THR A O 1
ATOM 1884 N N . TYR A 1 238 ? 17.654 -10.007 -19.007 1.00 52.19 238 TYR A N 1
ATOM 1885 C CA . TYR A 1 238 ? 16.976 -10.132 -17.714 1.00 52.19 238 TYR A CA 1
ATOM 1886 C C . TYR A 1 238 ? 17.719 -9.316 -16.666 1.00 52.19 238 TYR A C 1
ATOM 1888 O O . TYR A 1 238 ? 18.945 -9.361 -16.639 1.00 52.19 238 TYR A O 1
ATOM 1896 N N . LYS A 1 239 ? 16.983 -8.625 -15.796 1.00 52.28 239 LYS A N 1
ATOM 1897 C CA . LYS A 1 239 ? 17.512 -7.972 -14.597 1.00 52.28 239 LYS A CA 1
ATOM 1898 C C . LYS A 1 239 ? 17.276 -8.845 -13.372 1.00 52.28 239 LYS A C 1
ATOM 1900 O O . LYS A 1 239 ? 16.256 -9.520 -13.285 1.00 52.28 239 LYS A O 1
ATOM 1905 N N . VAL A 1 240 ? 18.219 -8.820 -12.432 1.00 51.94 240 VAL A N 1
ATOM 1906 C CA . VAL A 1 240 ? 18.110 -9.493 -11.131 1.00 51.94 240 VAL A CA 1
ATOM 1907 C C . VAL A 1 240 ? 17.633 -8.479 -10.090 1.00 51.94 240 VAL A C 1
ATOM 1909 O O . VAL A 1 240 ? 18.243 -7.423 -9.947 1.00 51.94 240 VAL A O 1
ATOM 1912 N N . TYR A 1 241 ? 16.597 -8.829 -9.338 1.00 46.06 241 TYR A N 1
ATOM 1913 C CA . TYR A 1 241 ? 16.002 -8.034 -8.262 1.00 46.06 241 TYR A CA 1
ATOM 1914 C C . TYR A 1 241 ? 16.199 -8.743 -6.929 1.00 46.06 241 TYR A C 1
ATOM 1916 O O . TYR A 1 241 ? 16.309 -9.964 -6.918 1.00 46.06 241 TYR A O 1
ATOM 1924 N N . ASN A 1 242 ? 16.225 -7.994 -5.823 1.00 46.38 242 ASN A N 1
ATOM 1925 C CA . ASN A 1 242 ? 16.117 -8.540 -4.469 1.00 46.38 242 ASN A CA 1
ATOM 1926 C C . ASN A 1 242 ? 14.702 -8.275 -3.926 1.00 46.38 242 ASN A C 1
ATOM 1928 O O . ASN A 1 242 ? 14.157 -7.187 -4.097 1.00 46.38 242 ASN A O 1
ATOM 1932 N N . GLY A 1 243 ? 14.108 -9.284 -3.306 1.00 41.16 243 GLY A N 1
ATOM 1933 C CA . GLY A 1 243 ? 12.791 -9.282 -2.678 1.00 41.16 243 GLY A CA 1
ATOM 1934 C C . GLY A 1 243 ? 12.813 -8.873 -1.207 1.00 41.16 243 GLY A C 1
ATOM 1935 O O . GLY A 1 243 ? 11.749 -8.824 -0.609 1.00 41.16 243 GLY A O 1
ATOM 1936 N N . GLU A 1 244 ? 13.989 -8.572 -0.647 1.00 40.38 244 GLU A N 1
ATOM 1937 C CA . GLU A 1 244 ? 14.157 -7.919 0.664 1.00 40.38 244 GLU A CA 1
ATOM 1938 C C . GLU A 1 244 ? 14.195 -6.396 0.558 1.00 40.38 244 GLU A C 1
ATOM 1940 O O . GLU A 1 244 ? 14.666 -5.863 -0.477 1.00 40.38 244 GLU A O 1
#

pLDDT: mean 71.89, std 25.6, range [26.72, 98.75]

Radius of gyration: 26.3 Å; chains: 1; bounding box: 98×67×50 Å

Foldseek 3Di:
DDDDDDDDDDDDDDDDDDDPPPCPPPPDPVVPDQQDLVLLLVQLVVQCPPPCADFFRFFAQVAKAFAQCAEQNRHGRRDIGGWFRNVLRVSLCRSVVVPFYKHKDWDDLLCLQLDTASKWWAWPQNPHIWGFNDDPDSQKGWTWTGPPVRGTDGGDIDGNPDVNRNTTIIIDRNPQPLFPQVWPQADPDDPFFRQKTWGAGNVRHTPDIDGDGRDDPVNVQVPDPPQKDWDDDDVRDITIDGSD

Sequence (244 aa):
MKNQYAWRSIKGLHRVILSLIVIASILPSWAQTSLNEQEVYNRLISRKTQEGYTEGTPWDNSHLYKNKVTFDGIPAGYYTGGGCFGFMMDMMEYASNYEYPIRIIEGTYDNLPVIRVGDGVRLNNDGHSVVVLEKISDHKVIVAEANYGGKVHWGREIDLAAEYNGFTNIATFWPEVSNTIATGITDLDNDSPIREVRIYSLNGTQIKHIQQTGLSIKTVLSELPKGFYLVKEATKTYKVYNGE

Secondary structure (DSSP, 8-state):
----------------------------TTS-----HHHHHHHHHHHTTSTTTSTT-B--TT-EEE-SS-BTTBPTTS-EEEHHHHHHHHHHHHHTTT-S-BEEEE--GGGGGG--TT-EEEETTTTEEEEEEEESSSSEEEEEEEEETTEEEEEEEEETT-GGG---EEEE-SPP------------STTSPB--EEEE-TTS-EEEEE--TTB-HHHHHHTSPTTEEEEEEETTEEEEEE--